Protein AF-A0A950E437-F1 (afdb_monomer)

Foldseek 3Di:
DLVVLVVVLVVLLVQLLLLLLQLLLLVQDDLVVLVVCVVVVPAQSVLLNVCNVVVLLLNLLSVVSNVVSVVSNLVRQLVSQLVVQLVVQVVPDPNVVSSVVSSVVSNVVSVVCSCVRSHVVSNVVCNVCSSVSSSVCSVVSVVSSVVCVVVSVVVVVVVCVVCVVVVHHPPDDPPPDDDD

pLDDT: mean 87.97, std 11.58, range [41.41, 98.25]

Structure (mmCIF, N/CA/C/O backbone):
data_AF-A0A950E437-F1
#
_entry.id   AF-A0A950E437-F1
#
loop_
_atom_site.group_PDB
_atom_site.id
_atom_site.type_symbol
_atom_site.label_atom_id
_atom_site.label_alt_id
_atom_site.label_comp_id
_atom_site.label_asym_id
_atom_site.label_entity_id
_atom_site.label_seq_id
_atom_site.pdbx_PDB_ins_code
_atom_site.Cartn_x
_atom_site.Cartn_y
_atom_site.Cartn_z
_atom_site.occupancy
_atom_site.B_iso_or_equiv
_atom_site.auth_seq_id
_atom_site.auth_comp_id
_atom_site.auth_asym_id
_atom_site.auth_atom_id
_atom_site.pdbx_PDB_model_num
ATOM 1 N N . MET A 1 1 ? -1.788 -2.061 -28.484 1.00 68.06 1 MET A N 1
ATOM 2 C CA . MET A 1 1 ? -1.210 -2.941 -27.442 1.00 68.06 1 MET A CA 1
ATOM 3 C C . MET A 1 1 ? -0.290 -2.178 -26.482 1.00 68.06 1 MET A C 1
ATOM 5 O O . MET A 1 1 ? -0.562 -2.203 -25.295 1.00 68.06 1 MET A O 1
ATOM 9 N N . LYS A 1 2 ? 0.703 -1.408 -26.965 1.00 73.75 2 LYS A N 1
ATOM 10 C CA . LYS A 1 2 ? 1.639 -0.626 -26.117 1.00 73.75 2 LYS A CA 1
ATOM 11 C C . LYS A 1 2 ? 0.960 0.352 -25.140 1.00 73.75 2 LYS A C 1
ATOM 13 O O . LYS A 1 2 ? 1.183 0.279 -23.940 1.00 73.75 2 LYS A O 1
ATOM 18 N N . ALA A 1 3 ? 0.070 1.209 -25.648 1.00 80.44 3 ALA A N 1
ATOM 19 C CA . ALA A 1 3 ? -0.666 2.168 -24.819 1.00 80.44 3 ALA A CA 1
ATOM 20 C C . ALA A 1 3 ? -1.530 1.485 -23.746 1.00 80.44 3 ALA A C 1
ATOM 22 O O . ALA A 1 3 ? -1.635 1.984 -22.634 1.00 80.44 3 ALA A O 1
ATOM 23 N N . LEU A 1 4 ? -2.090 0.309 -24.056 1.00 87.62 4 LEU A N 1
ATOM 24 C CA . LEU A 1 4 ? -2.876 -0.463 -23.097 1.00 87.62 4 LEU A CA 1
ATOM 25 C C . LEU A 1 4 ? -2.019 -0.908 -21.908 1.00 87.62 4 LEU A C 1
ATOM 27 O O . LEU A 1 4 ? -2.462 -0.768 -20.777 1.00 87.62 4 LEU A O 1
ATOM 31 N N . PHE A 1 5 ? -0.795 -1.393 -22.137 1.00 88.06 5 PHE A N 1
ATOM 32 C CA . PHE A 1 5 ? 0.073 -1.835 -21.041 1.00 88.06 5 PHE A CA 1
ATOM 33 C C . PHE A 1 5 ? 0.511 -0.664 -20.158 1.00 88.06 5 PHE A C 1
ATOM 35 O O . PHE A 1 5 ? 0.530 -0.801 -18.940 1.00 88.06 5 PHE A O 1
ATOM 42 N N . ILE A 1 6 ? 0.777 0.507 -20.745 1.00 86.88 6 ILE A N 1
ATOM 43 C CA . ILE A 1 6 ? 1.091 1.727 -19.983 1.00 86.88 6 ILE A CA 1
ATOM 44 C C . ILE A 1 6 ? -0.111 2.161 -19.134 1.00 86.88 6 ILE A C 1
ATOM 46 O O . ILE A 1 6 ? 0.049 2.447 -17.950 1.00 86.88 6 ILE A O 1
ATOM 50 N N . ILE A 1 7 ? -1.320 2.160 -19.705 1.00 90.94 7 ILE A N 1
ATOM 51 C CA . ILE A 1 7 ? -2.555 2.491 -18.976 1.00 90.94 7 ILE A CA 1
ATOM 52 C C . ILE A 1 7 ? -2.790 1.488 -17.839 1.00 90.94 7 ILE A C 1
ATOM 54 O O . ILE A 1 7 ? -3.056 1.903 -16.714 1.00 90.94 7 ILE A O 1
ATOM 58 N N . LEU A 1 8 ? -2.644 0.185 -18.098 1.00 92.69 8 LEU A N 1
ATOM 59 C CA . LEU A 1 8 ? -2.782 -0.854 -17.074 1.00 92.69 8 LEU A CA 1
ATOM 60 C C . LEU A 1 8 ? -1.731 -0.711 -15.970 1.00 92.69 8 LEU A C 1
ATOM 62 O O . LEU A 1 8 ? -2.068 -0.832 -14.798 1.00 92.69 8 LEU A O 1
ATOM 66 N N . THR A 1 9 ? -0.486 -0.389 -16.322 1.00 92.12 9 THR A N 1
ATOM 67 C CA . THR A 1 9 ? 0.584 -0.123 -15.349 1.00 92.12 9 THR A CA 1
ATOM 68 C C . THR A 1 9 ? 0.231 1.081 -14.479 1.00 92.12 9 THR A C 1
ATOM 70 O O . THR A 1 9 ? 0.310 0.999 -13.257 1.00 92.12 9 THR A O 1
ATOM 73 N N . GLY A 1 10 ? -0.236 2.178 -15.081 1.00 92.06 10 GLY A N 1
ATOM 74 C CA . GLY A 1 10 ? -0.701 3.353 -14.343 1.00 92.06 10 GLY A CA 1
ATOM 75 C C . GLY A 1 10 ? -1.878 3.039 -13.415 1.00 92.06 10 GLY A C 1
ATOM 76 O O . GLY A 1 10 ? -1.884 3.467 -12.264 1.00 92.06 10 GLY A O 1
ATOM 77 N N . LEU A 1 11 ? -2.843 2.234 -13.872 1.00 94.56 11 LEU A N 1
ATOM 78 C CA . LEU A 1 11 ? -3.952 1.766 -13.040 1.00 94.56 11 LEU A CA 1
ATOM 79 C C . LEU A 1 11 ? -3.444 0.941 -11.851 1.00 94.56 11 LEU A C 1
ATOM 81 O O . LEU A 1 11 ? -3.888 1.159 -10.727 1.00 94.56 11 LEU A O 1
ATOM 85 N N . LEU A 1 12 ? -2.493 0.034 -12.073 1.00 94.94 12 LEU A N 1
ATOM 86 C CA . LEU A 1 12 ? -1.904 -0.764 -11.002 1.00 94.94 12 LEU A CA 1
ATOM 87 C C . LEU A 1 12 ? -1.142 0.098 -9.989 1.00 94.94 12 LEU A C 1
ATOM 89 O O . LEU A 1 12 ? -1.243 -0.167 -8.796 1.00 94.94 12 LEU A O 1
ATOM 93 N N . VAL A 1 13 ? -0.457 1.163 -10.422 1.00 95.12 13 VAL A N 1
ATOM 94 C CA . VAL A 1 13 ? 0.165 2.140 -9.507 1.00 95.12 13 VAL A CA 1
ATOM 95 C C . VAL A 1 13 ? -0.891 2.804 -8.618 1.00 95.12 13 VAL A C 1
ATOM 97 O O . VAL A 1 13 ? -0.678 2.938 -7.414 1.00 95.12 13 VAL A O 1
ATOM 100 N N . LEU A 1 14 ? -2.050 3.174 -9.172 1.00 95.69 14 LEU A N 1
ATOM 101 C CA . LEU A 1 14 ? -3.155 3.745 -8.391 1.00 95.69 14 LEU A CA 1
ATOM 102 C C . LEU A 1 14 ? -3.775 2.727 -7.427 1.00 95.69 14 LEU A C 1
ATOM 104 O O . LEU A 1 14 ? -4.111 3.077 -6.297 1.00 95.69 14 LEU A O 1
ATOM 108 N N . VAL A 1 15 ? -3.904 1.470 -7.852 1.00 95.81 15 VAL A N 1
ATOM 109 C CA . VAL A 1 15 ? -4.357 0.370 -6.991 1.00 95.81 15 VAL A CA 1
ATOM 110 C C . VAL A 1 15 ? -3.370 0.151 -5.841 1.00 95.81 15 VAL A C 1
ATOM 112 O O . VAL A 1 15 ? -3.793 0.038 -4.693 1.00 95.81 15 VAL A O 1
ATOM 115 N N . ASN A 1 16 ? -2.063 0.173 -6.112 1.00 96.38 16 ASN A N 1
ATOM 116 C CA . ASN A 1 16 ? -1.034 0.102 -5.077 1.00 96.38 16 ASN A CA 1
ATOM 117 C C . ASN A 1 16 ? -1.159 1.267 -4.087 1.00 96.38 16 ASN A C 1
ATOM 119 O O . ASN A 1 16 ? -1.229 1.045 -2.881 1.00 96.38 16 ASN A O 1
ATOM 123 N N . ALA A 1 17 ? -1.267 2.499 -4.596 1.00 97.06 17 ALA A N 1
ATOM 124 C CA . ALA A 1 17 ? -1.452 3.692 -3.775 1.00 97.06 17 ALA A CA 1
ATOM 125 C C . ALA A 1 17 ? -2.698 3.591 -2.885 1.00 97.06 17 ALA A C 1
ATOM 127 O O . ALA A 1 17 ? -2.649 3.981 -1.722 1.00 97.06 17 ALA A O 1
ATOM 128 N N . PHE A 1 18 ? -3.802 3.035 -3.395 1.00 97.31 18 PHE A N 1
ATOM 129 C CA . PHE A 1 18 ? -5.009 2.794 -2.605 1.00 97.31 18 PHE A CA 1
ATOM 130 C C . PHE A 1 18 ? -4.738 1.883 -1.398 1.00 97.31 18 PHE A C 1
ATOM 132 O O . PHE A 1 18 ? -5.127 2.234 -0.283 1.00 97.31 18 PHE A O 1
ATOM 139 N N . PHE A 1 19 ? -4.052 0.752 -1.590 1.00 97.31 19 PHE A N 1
ATOM 140 C CA . PHE A 1 19 ? -3.736 -0.158 -0.484 1.00 97.31 19 PHE A CA 1
ATOM 141 C C . PHE A 1 19 ? -2.737 0.446 0.502 1.00 97.31 19 PHE A C 1
ATOM 143 O O . PHE A 1 19 ? -2.927 0.316 1.709 1.00 97.31 19 PHE A O 1
ATOM 150 N N . VAL A 1 20 ? -1.735 1.179 0.010 1.00 97.81 20 VAL A N 1
ATOM 151 C CA . VAL A 1 20 ? -0.789 1.907 0.866 1.00 97.81 20 VAL A CA 1
ATOM 152 C C . VAL A 1 20 ? -1.513 2.952 1.721 1.00 97.81 20 VAL A C 1
ATOM 154 O O . VAL A 1 20 ? -1.252 3.051 2.919 1.00 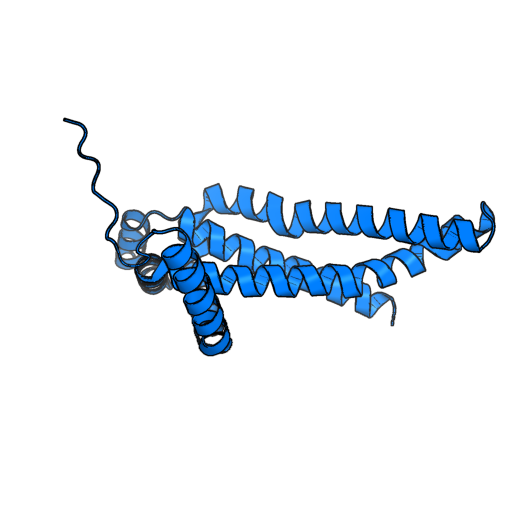97.81 20 VAL A O 1
ATOM 157 N N . ILE A 1 21 ? -2.456 3.706 1.142 1.00 98.25 21 ILE A N 1
ATOM 158 C CA . ILE A 1 21 ? -3.300 4.649 1.891 1.00 98.25 21 ILE A CA 1
ATOM 159 C C . ILE A 1 21 ? -4.121 3.903 2.938 1.00 98.25 21 ILE A C 1
ATOM 161 O O . ILE A 1 21 ? -4.205 4.366 4.069 1.00 98.25 21 ILE A O 1
ATOM 165 N N . ALA A 1 22 ? -4.719 2.764 2.589 1.00 97.25 22 ALA A N 1
ATOM 166 C CA . ALA A 1 22 ? -5.525 1.980 3.519 1.00 97.25 22 ALA A CA 1
ATOM 167 C C . ALA A 1 22 ? -4.725 1.470 4.717 1.00 97.25 22 ALA A C 1
ATOM 169 O O . ALA A 1 22 ? -5.140 1.683 5.856 1.00 97.25 22 ALA A O 1
ATOM 170 N N . GLU A 1 23 ? -3.560 0.881 4.469 1.00 97.00 23 GLU A N 1
ATOM 171 C CA . GLU A 1 23 ? -2.647 0.414 5.510 1.00 97.00 23 GLU A CA 1
ATOM 172 C C . GLU A 1 23 ? -2.231 1.566 6.432 1.00 97.00 23 GLU A C 1
ATOM 174 O O . GLU A 1 23 ? -2.457 1.517 7.642 1.00 97.00 23 GLU A O 1
ATOM 179 N N . TYR A 1 24 ? -1.696 2.652 5.864 1.00 97.06 24 TYR A N 1
ATOM 180 C CA . TYR A 1 24 ? -1.213 3.779 6.662 1.00 97.06 24 TYR A CA 1
ATOM 181 C C . TYR A 1 24 ? -2.336 4.523 7.380 1.00 97.06 24 TYR A C 1
ATOM 183 O O . TYR A 1 24 ? -2.124 5.009 8.491 1.00 97.06 24 TYR A O 1
ATOM 191 N N . ALA A 1 25 ? -3.523 4.624 6.783 1.00 97.56 25 ALA A N 1
ATOM 192 C CA . ALA A 1 25 ? -4.658 5.278 7.412 1.00 97.56 25 ALA A CA 1
ATOM 193 C C . ALA A 1 25 ? -5.105 4.491 8.642 1.00 97.56 25 ALA A C 1
ATOM 195 O O . ALA A 1 25 ? -5.344 5.106 9.675 1.00 97.56 25 ALA A O 1
ATOM 196 N N . LEU A 1 26 ? -5.166 3.158 8.572 1.00 96.06 26 LEU A N 1
ATOM 197 C CA . LEU A 1 26 ? -5.513 2.320 9.722 1.00 96.06 26 LEU A CA 1
ATOM 198 C C . LEU A 1 26 ? -4.454 2.409 10.826 1.00 96.06 26 LEU A C 1
ATOM 200 O O . LEU A 1 26 ? -4.807 2.645 11.977 1.00 96.06 26 LEU A O 1
ATOM 204 N N . VAL A 1 27 ? -3.169 2.316 10.474 1.00 95.75 27 VAL A N 1
ATOM 205 C CA . VAL A 1 27 ? -2.056 2.362 11.442 1.00 95.75 27 VAL A CA 1
ATOM 206 C C . VAL A 1 27 ? -1.923 3.730 12.119 1.00 95.75 27 VAL A C 1
ATOM 208 O O . VAL A 1 27 ? -1.556 3.816 13.289 1.00 95.75 27 VAL A O 1
ATOM 211 N N . ARG A 1 28 ? -2.186 4.825 11.396 1.00 96.31 28 ARG A N 1
ATOM 212 C CA . ARG A 1 28 ? -2.006 6.195 11.913 1.00 96.31 28 ARG A CA 1
ATOM 213 C C . ARG A 1 28 ? -3.271 6.800 12.513 1.00 96.31 28 ARG A C 1
ATOM 215 O O . ARG A 1 28 ? -3.166 7.813 13.202 1.00 96.31 28 ARG A O 1
ATOM 222 N N . SER A 1 29 ? -4.444 6.228 12.248 1.00 96.56 29 SER A N 1
ATOM 223 C CA . SER A 1 29 ? -5.706 6.747 12.775 1.00 96.56 29 SER A CA 1
ATOM 224 C C . SER A 1 29 ? -5.796 6.577 14.282 1.00 96.56 29 SER A C 1
ATOM 226 O O . SER A 1 29 ? -5.495 5.522 14.832 1.00 96.56 29 SER A O 1
ATOM 228 N N . ARG A 1 30 ? -6.304 7.605 14.962 1.00 95.88 30 ARG A N 1
ATOM 229 C CA . ARG A 1 30 ? -6.595 7.531 16.394 1.00 95.88 30 ARG A CA 1
ATOM 230 C C . ARG A 1 30 ? -8.050 7.141 16.610 1.00 95.88 30 ARG A C 1
ATOM 232 O O . ARG A 1 30 ? -8.952 7.899 16.246 1.00 95.88 30 ARG A O 1
ATOM 239 N N . LYS A 1 31 ? -8.277 5.997 17.260 1.00 95.38 31 LYS A N 1
ATOM 240 C CA . LYS A 1 31 ? -9.620 5.479 17.571 1.00 95.38 31 LYS A CA 1
ATOM 241 C C . LYS A 1 31 ?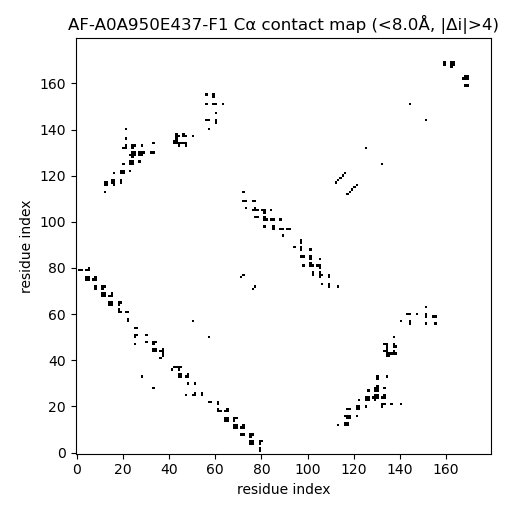 -10.543 6.522 18.238 1.00 95.38 31 LYS A C 1
ATOM 243 O O . LYS A 1 31 ? -11.625 6.728 17.690 1.00 95.38 31 LYS A O 1
ATOM 248 N N . PRO A 1 32 ? -10.114 7.302 19.258 1.00 97.44 32 PRO A N 1
ATOM 249 C CA . PRO A 1 32 ? -10.976 8.324 19.869 1.00 97.44 32 PRO A CA 1
ATOM 250 C C . PRO A 1 32 ? -11.455 9.401 18.888 1.00 97.44 32 PRO A C 1
ATOM 252 O O . PRO A 1 32 ? -12.584 9.875 18.958 1.00 97.44 32 PRO A O 1
ATOM 255 N N . ARG A 1 33 ? -10.613 9.783 17.919 1.00 96.81 33 ARG A N 1
ATOM 256 C CA . ARG A 1 33 ? -10.983 10.781 16.909 1.00 96.81 33 ARG A CA 1
ATOM 257 C C . ARG A 1 33 ? -12.038 10.231 15.951 1.00 96.81 33 ARG A C 1
ATOM 259 O O . ARG A 1 33 ? -12.950 10.959 15.569 1.00 96.81 33 ARG A O 1
ATOM 266 N N . LEU A 1 34 ? -11.927 8.957 15.579 1.00 97.06 34 LEU A N 1
ATOM 267 C CA . LEU A 1 34 ? -12.930 8.275 14.764 1.00 97.06 34 LEU A CA 1
ATOM 268 C C . LEU A 1 34 ? -14.247 8.065 15.520 1.00 97.06 34 LEU A C 1
ATOM 270 O O . LEU A 1 34 ? -15.305 8.166 14.901 1.00 97.06 34 LEU A O 1
ATOM 274 N N . GLU A 1 35 ? -14.200 7.822 16.830 1.00 97.69 35 GLU A N 1
ATOM 275 C CA . GLU A 1 35 ? -15.383 7.763 17.699 1.00 97.69 35 GLU A CA 1
ATOM 276 C C . GLU A 1 35 ? -16.130 9.098 17.691 1.00 97.69 35 GLU A C 1
ATOM 278 O O . GLU A 1 35 ? -17.313 9.119 17.349 1.00 97.69 35 GLU A O 1
ATOM 283 N N . THR A 1 36 ? -15.428 10.222 17.886 1.00 97.94 36 THR A N 1
ATOM 284 C CA . THR A 1 36 ? -16.025 11.561 17.734 1.00 97.94 36 THR A CA 1
ATOM 285 C C . THR A 1 36 ? -16.648 11.747 16.345 1.00 97.94 36 THR A C 1
ATOM 287 O O . THR A 1 36 ? -17.786 12.189 16.218 1.00 97.94 36 THR A O 1
ATOM 290 N N . MET A 1 37 ? -15.957 11.349 15.270 1.00 97.44 37 MET A N 1
ATOM 291 C CA . MET A 1 37 ? -16.512 11.433 13.911 1.00 97.44 37 MET A CA 1
ATOM 292 C C . MET A 1 37 ? -17.757 10.546 13.724 1.00 97.44 37 MET A C 1
ATOM 294 O O . MET A 1 37 ? -18.646 10.881 12.938 1.00 97.44 37 MET A O 1
ATOM 298 N N . ALA A 1 38 ? -17.837 9.404 14.408 1.00 97.56 38 ALA A N 1
ATOM 299 C CA . ALA A 1 38 ? -19.002 8.528 14.377 1.00 97.56 38 ALA A CA 1
ATOM 300 C C . ALA A 1 38 ? -20.202 9.137 15.119 1.00 97.56 38 ALA A C 1
ATOM 302 O O . ALA A 1 38 ? -21.332 8.983 14.647 1.00 97.56 38 ALA A O 1
ATOM 303 N N . GLU A 1 39 ? -19.961 9.835 16.228 1.00 97.50 39 GLU A N 1
ATOM 304 C CA . GLU A 1 39 ? -20.962 10.619 16.964 1.00 97.50 39 GLU A CA 1
ATOM 305 C C . GLU A 1 39 ? -21.466 11.808 16.135 1.00 97.50 39 GLU A C 1
ATOM 307 O O . GLU A 1 39 ? -22.670 12.037 16.056 1.00 97.50 39 GLU A O 1
ATOM 312 N N . GLU A 1 40 ? -20.577 12.475 15.394 1.00 96.88 40 GLU A N 1
ATOM 313 C CA . GLU A 1 40 ? -20.912 13.511 14.402 1.00 96.88 40 GLU A CA 1
ATOM 314 C C . GLU A 1 40 ? -21.667 12.971 13.165 1.00 96.88 40 GLU A C 1
ATOM 316 O O . GLU A 1 40 ? -21.957 13.713 12.222 1.00 96.88 40 GLU A O 1
ATOM 321 N N . GLY A 1 41 ? -21.950 11.666 13.101 1.00 95.19 41 GLY A N 1
ATOM 322 C CA . GLY A 1 41 ? -22.674 11.043 11.994 1.00 95.19 41 GLY A CA 1
ATOM 323 C C . GLY A 1 41 ? -21.862 10.911 10.699 1.00 95.19 41 GLY A C 1
ATOM 324 O O . GLY A 1 41 ? -22.433 10.697 9.622 1.00 95.19 41 GLY A O 1
ATOM 325 N N . LYS A 1 42 ? -20.525 11.008 10.750 1.00 96.94 42 LYS A N 1
ATOM 326 C CA . LYS A 1 42 ? -19.672 10.832 9.566 1.00 96.94 42 LYS A CA 1
ATOM 327 C C . LYS A 1 42 ? -19.745 9.382 9.086 1.00 96.94 42 LYS A 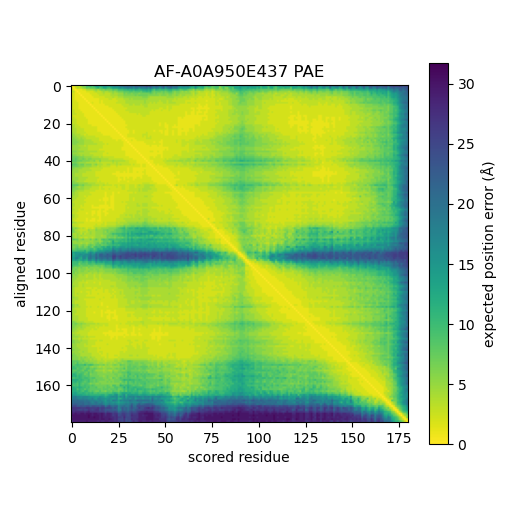C 1
ATOM 329 O O . LYS A 1 42 ? -19.324 8.438 9.758 1.00 96.94 42 LYS A O 1
ATOM 334 N N . ARG A 1 43 ? -20.240 9.195 7.858 1.00 95.62 43 ARG A N 1
ATOM 335 C CA . ARG A 1 43 ? -20.313 7.875 7.212 1.00 95.62 43 ARG A CA 1
ATOM 336 C C . ARG A 1 43 ? -18.938 7.202 7.185 1.00 95.62 43 ARG A C 1
ATOM 338 O O . ARG A 1 43 ? -17.939 7.854 6.883 1.00 95.62 43 ARG A O 1
ATOM 345 N N . GLY A 1 44 ? -18.932 5.901 7.471 1.00 95.44 44 GLY A N 1
ATOM 346 C CA . GLY A 1 44 ? -17.736 5.057 7.465 1.00 95.44 44 GLY A CA 1
ATOM 347 C C . GLY A 1 44 ? -16.934 5.060 8.768 1.00 95.44 44 GLY A C 1
ATOM 348 O O . GLY A 1 44 ? -16.173 4.126 8.975 1.00 95.44 44 GLY A O 1
ATOM 349 N N . ALA A 1 45 ? -17.147 6.020 9.679 1.00 96.94 45 ALA A N 1
ATOM 350 C CA . ALA A 1 45 ? -16.365 6.128 10.915 1.00 96.94 45 ALA A CA 1
ATOM 351 C C . ALA A 1 45 ? -16.530 4.900 11.828 1.00 96.94 45 ALA A C 1
ATOM 353 O O . ALA A 1 45 ? -15.542 4.293 12.218 1.00 96.94 45 ALA A O 1
ATOM 354 N N . ARG A 1 46 ? -17.771 4.440 12.059 1.00 97.38 46 ARG A N 1
ATOM 355 C CA . ARG A 1 46 ? -18.036 3.198 12.819 1.00 97.38 46 ARG A CA 1
ATOM 356 C C . ARG A 1 46 ? -17.376 1.962 12.213 1.00 97.38 46 ARG A C 1
ATOM 358 O O . ARG A 1 46 ? -16.958 1.071 12.940 1.00 97.38 46 ARG A O 1
ATOM 365 N N . LEU A 1 47 ? -17.310 1.900 10.882 1.00 96.88 47 LEU A N 1
ATOM 366 C CA . LEU A 1 47 ? -16.665 0.781 10.210 1.00 96.88 47 LEU A CA 1
ATOM 367 C C . LEU A 1 47 ? -15.147 0.864 10.370 1.00 96.88 47 LEU A C 1
ATOM 369 O O . LEU A 1 47 ? -14.547 -0.139 10.719 1.00 96.88 47 LEU A O 1
ATOM 373 N N . ALA A 1 48 ? -14.551 2.045 10.195 1.00 97.00 48 ALA A N 1
ATOM 374 C CA . ALA A 1 48 ? -13.124 2.255 10.425 1.00 97.00 48 ALA A CA 1
ATOM 375 C C . ALA A 1 48 ? -12.708 1.901 11.863 1.00 97.00 48 ALA A C 1
ATOM 377 O O . ALA A 1 48 ? -11.678 1.268 12.046 1.00 97.00 48 ALA A O 1
ATOM 378 N N . ILE A 1 49 ? -13.531 2.228 12.869 1.00 97.38 49 ILE A N 1
ATOM 379 C CA . ILE A 1 49 ? -13.294 1.814 14.264 1.00 97.38 49 ILE A CA 1
ATOM 380 C C . ILE A 1 49 ? -13.204 0.288 14.364 1.00 97.38 49 ILE A C 1
ATOM 382 O O . ILE A 1 49 ? -12.210 -0.230 14.854 1.00 97.38 49 ILE A O 1
ATOM 386 N N . ARG A 1 50 ? -14.188 -0.431 13.809 1.00 96.06 50 ARG A N 1
ATOM 387 C CA . ARG A 1 50 ? -14.176 -1.901 13.794 1.00 96.06 50 ARG A CA 1
ATOM 388 C C . ARG A 1 50 ? -12.964 -2.475 13.049 1.00 96.06 50 ARG A C 1
ATOM 390 O O . ARG A 1 50 ? -12.459 -3.524 13.411 1.00 96.06 50 ARG A O 1
ATOM 397 N N . GLN A 1 51 ? -12.506 -1.809 11.993 1.00 95.25 51 GLN A N 1
ATOM 398 C CA . GLN A 1 51 ? -11.318 -2.236 11.247 1.00 95.25 51 GLN A CA 1
ATOM 399 C C . GLN A 1 51 ? -10.028 -2.053 12.038 1.00 95.25 51 GLN A C 1
ATOM 401 O O . GLN A 1 51 ? -9.106 -2.835 11.855 1.00 95.25 51 GLN A O 1
ATOM 406 N N . ILE A 1 52 ? -9.968 -1.038 12.900 1.00 95.19 52 ILE A N 1
ATOM 407 C CA . ILE A 1 52 ? -8.856 -0.839 13.832 1.00 95.19 52 ILE A CA 1
ATOM 408 C C . ILE A 1 52 ? -8.887 -1.896 14.942 1.00 95.19 52 ILE A C 1
ATOM 410 O O . ILE A 1 52 ? -7.828 -2.345 15.362 1.00 95.19 52 ILE A O 1
ATOM 414 N N . ASP A 1 53 ? -10.070 -2.330 15.383 1.00 92.62 53 ASP A N 1
ATOM 415 C CA . ASP A 1 53 ? -10.185 -3.422 16.361 1.00 92.62 53 ASP A CA 1
ATOM 416 C C . ASP A 1 53 ? -9.637 -4.752 15.802 1.00 92.62 53 ASP A C 1
ATOM 418 O O . ASP A 1 53 ? -8.971 -5.489 16.520 1.00 92.62 53 ASP A O 1
ATOM 422 N N . ASP A 1 54 ? -9.828 -5.005 14.501 1.00 88.50 54 ASP A N 1
ATOM 423 C CA . ASP A 1 54 ? -9.323 -6.187 13.780 1.00 88.50 54 ASP A CA 1
ATOM 424 C C . ASP A 1 54 ? 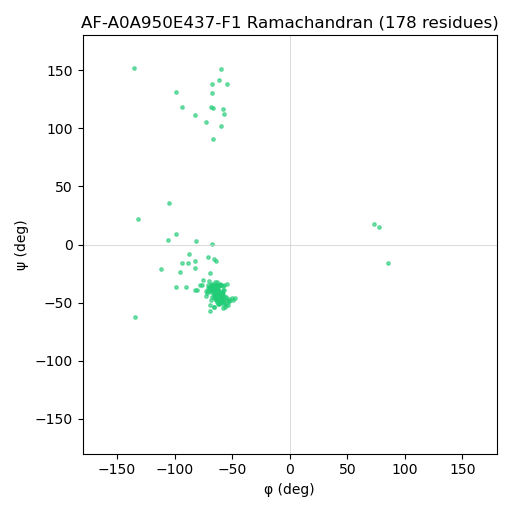-8.112 -5.853 12.871 1.00 88.50 54 ASP A C 1
ATOM 426 O O . ASP A 1 54 ? -7.992 -6.372 11.755 1.00 88.50 54 ASP A O 1
ATOM 430 N N . ILE A 1 55 ? -7.226 -4.937 13.290 1.00 89.06 55 ILE A N 1
ATOM 431 C CA . ILE A 1 55 ? -6.230 -4.309 12.395 1.00 89.06 55 ILE A CA 1
ATOM 432 C C . ILE A 1 55 ? -5.301 -5.304 11.684 1.00 89.06 55 ILE A C 1
ATOM 434 O O . ILE A 1 55 ? -4.957 -5.083 10.522 1.00 89.06 55 ILE A O 1
ATOM 438 N N . GLY A 1 56 ? -4.933 -6.412 12.338 1.00 85.12 56 GLY A N 1
ATOM 439 C CA . GLY A 1 56 ? -4.026 -7.422 11.781 1.00 85.12 56 GLY A CA 1
ATOM 440 C C . GLY A 1 56 ? -4.526 -8.007 10.457 1.00 85.12 56 GLY A C 1
ATOM 441 O O . GLY A 1 56 ? -3.795 -8.019 9.467 1.00 85.12 56 GLY A O 1
ATOM 442 N N . ASP A 1 57 ? -5.806 -8.382 10.395 1.00 85.56 57 ASP A N 1
ATOM 443 C CA . ASP A 1 57 ? -6.428 -8.918 9.179 1.00 85.56 57 ASP A CA 1
ATOM 444 C C . ASP A 1 57 ? -6.440 -7.903 8.033 1.00 85.56 57 ASP A C 1
ATOM 446 O O . ASP A 1 57 ? -6.280 -8.258 6.863 1.00 85.56 57 ASP A O 1
ATOM 450 N N . TYR A 1 58 ? -6.663 -6.629 8.356 1.00 91.06 58 TYR A N 1
ATOM 451 C CA . TYR A 1 58 ? -6.717 -5.567 7.358 1.00 91.06 58 TYR A CA 1
ATOM 452 C C . TYR A 1 58 ? -5.327 -5.174 6.855 1.00 91.06 58 TYR A C 1
ATOM 454 O O . TYR A 1 58 ? -5.186 -4.903 5.662 1.00 91.06 58 TYR A O 1
ATOM 462 N N . ILE A 1 59 ? -4.301 -5.206 7.710 1.00 90.56 59 ILE A N 1
ATOM 463 C CA . ILE A 1 59 ? -2.902 -5.039 7.291 1.00 90.56 59 ILE A CA 1
ATOM 464 C C . ILE A 1 59 ? -2.492 -6.190 6.368 1.00 90.56 59 ILE A C 1
ATOM 466 O O . ILE A 1 59 ? -1.966 -5.940 5.282 1.00 90.56 59 ILE A O 1
ATOM 470 N N . ALA A 1 60 ? -2.797 -7.438 6.736 1.00 89.00 60 ALA A N 1
ATOM 471 C CA . ALA A 1 60 ? -2.516 -8.599 5.894 1.00 89.00 60 ALA A CA 1
ATOM 472 C C . ALA A 1 60 ? -3.213 -8.486 4.526 1.00 89.00 60 ALA A C 1
ATOM 474 O O . ALA A 1 60 ? -2.592 -8.701 3.483 1.00 89.00 60 ALA A O 1
ATOM 475 N N . ALA A 1 61 ? -4.482 -8.064 4.509 1.00 91.31 61 ALA A N 1
ATOM 476 C CA . ALA A 1 61 ? -5.215 -7.796 3.276 1.00 91.31 61 ALA A CA 1
ATOM 477 C C . ALA A 1 61 ? -4.537 -6.712 2.418 1.00 91.31 61 ALA A C 1
ATOM 479 O O . ALA A 1 61 ? -4.347 -6.913 1.216 1.00 91.31 61 ALA A O 1
ATOM 480 N N . CYS A 1 62 ? -4.136 -5.583 3.015 1.00 93.75 62 CYS A N 1
ATOM 481 C CA . CYS A 1 62 ? -3.396 -4.537 2.305 1.00 93.75 62 CYS A CA 1
ATOM 482 C C . CYS A 1 62 ? -2.127 -5.093 1.660 1.00 93.75 62 CYS A C 1
ATOM 484 O O . CYS A 1 62 ? -1.882 -4.811 0.489 1.00 93.75 62 CYS A O 1
ATOM 486 N N . GLN A 1 63 ? -1.355 -5.913 2.377 1.00 92.38 63 GLN A N 1
ATOM 487 C CA . GLN A 1 63 ? -0.095 -6.432 1.849 1.00 92.38 63 GLN A CA 1
ATOM 488 C C . GLN A 1 63 ? -0.263 -7.389 0.676 1.00 92.38 63 GLN A C 1
ATOM 490 O O . GLN A 1 63 ? 0.526 -7.345 -0.272 1.00 92.38 63 GLN A O 1
ATOM 495 N N . VAL A 1 64 ? -1.327 -8.193 0.669 1.00 91.56 64 VAL A N 1
ATOM 496 C CA . VAL A 1 64 ? -1.695 -8.980 -0.518 1.00 91.56 64 VAL A CA 1
ATOM 497 C C . VAL A 1 64 ? -1.949 -8.059 -1.711 1.00 91.56 64 VAL A C 1
ATOM 499 O O . VAL A 1 64 ? -1.431 -8.305 -2.801 1.00 91.56 64 VAL A O 1
ATOM 502 N N . GLY A 1 65 ? -2.704 -6.977 -1.504 1.00 92.81 65 GLY A N 1
ATOM 503 C CA . GLY A 1 65 ? -3.000 -5.989 -2.541 1.00 92.81 65 GLY A CA 1
ATOM 504 C C . GLY A 1 65 ? -1.752 -5.276 -3.072 1.00 92.81 65 GLY A C 1
ATOM 505 O O . GLY A 1 65 ? -1.559 -5.209 -4.287 1.00 92.81 65 GLY A O 1
ATOM 506 N N . ILE A 1 66 ? -0.884 -4.797 -2.176 1.00 94.94 66 ILE A N 1
ATOM 507 C CA . ILE A 1 66 ? 0.383 -4.117 -2.502 1.00 94.94 66 ILE A CA 1
ATOM 508 C C . ILE A 1 66 ? 1.303 -5.053 -3.285 1.00 94.94 66 ILE A C 1
ATOM 510 O O . ILE A 1 66 ? 1.831 -4.679 -4.333 1.00 94.94 66 ILE A O 1
ATOM 514 N N . THR A 1 67 ? 1.452 -6.294 -2.823 1.00 92.69 67 THR A N 1
ATOM 515 C CA . THR A 1 67 ? 2.301 -7.296 -3.477 1.00 92.69 67 THR A CA 1
ATOM 516 C C . THR A 1 67 ? 1.784 -7.621 -4.876 1.00 92.69 67 THR A C 1
ATOM 518 O O . THR A 1 67 ? 2.541 -7.565 -5.846 1.00 92.69 67 THR A O 1
ATOM 521 N N . ALA A 1 68 ? 0.485 -7.907 -5.014 1.00 92.25 68 ALA A N 1
ATOM 522 C CA . ALA A 1 68 ? -0.122 -8.221 -6.305 1.00 92.25 68 ALA A CA 1
ATOM 523 C C . ALA A 1 68 ? -0.009 -7.052 -7.297 1.00 92.25 68 ALA A C 1
ATOM 525 O O . ALA A 1 68 ? 0.331 -7.259 -8.464 1.00 92.25 68 ALA A O 1
ATOM 526 N N . ALA A 1 69 ? -0.249 -5.823 -6.831 1.00 94.62 69 ALA A N 1
ATOM 527 C CA . ALA A 1 69 ? -0.096 -4.629 -7.650 1.00 94.62 69 ALA A CA 1
ATOM 528 C C . ALA A 1 69 ? 1.364 -4.432 -8.079 1.00 94.62 69 ALA A C 1
ATOM 530 O O . ALA A 1 69 ? 1.619 -4.216 -9.261 1.00 94.62 69 ALA A O 1
ATOM 531 N N . SER A 1 70 ? 2.319 -4.577 -7.159 1.00 92.75 70 SER A N 1
ATOM 532 C CA . SER A 1 70 ? 3.752 -4.404 -7.431 1.00 92.75 70 SER A CA 1
ATOM 533 C C . SER A 1 70 ? 4.284 -5.427 -8.438 1.00 92.75 70 SER A C 1
ATOM 535 O O . SER A 1 70 ? 4.972 -5.050 -9.386 1.00 92.75 70 SER A O 1
ATOM 537 N N . ILE A 1 71 ? 3.892 -6.701 -8.312 1.00 93.25 71 ILE A N 1
ATOM 538 C CA . ILE A 1 71 ? 4.228 -7.746 -9.294 1.00 93.25 71 ILE A CA 1
ATOM 539 C C . ILE A 1 71 ? 3.643 -7.399 -10.668 1.00 93.25 71 ILE A C 1
ATOM 541 O O . ILE A 1 71 ? 4.339 -7.487 -11.679 1.00 93.25 71 ILE A O 1
ATOM 545 N N . GLY A 1 72 ? 2.380 -6.965 -10.715 1.00 93.75 72 GLY A N 1
ATOM 546 C CA . GLY A 1 72 ? 1.732 -6.555 -11.959 1.00 93.75 72 GLY A CA 1
ATOM 547 C C . GLY A 1 72 ? 2.413 -5.353 -12.621 1.00 93.75 72 GLY A C 1
ATOM 548 O O . GLY A 1 72 ? 2.558 -5.329 -13.841 1.00 93.75 72 GLY A O 1
ATOM 549 N N . ILE A 1 73 ? 2.856 -4.370 -11.830 1.00 93.31 73 ILE A N 1
ATOM 550 C CA . ILE A 1 73 ? 3.569 -3.180 -12.317 1.00 93.31 73 ILE A CA 1
ATOM 551 C C . ILE A 1 73 ? 4.906 -3.571 -12.937 1.00 93.31 73 ILE A C 1
ATOM 553 O O . ILE A 1 73 ? 5.204 -3.091 -14.025 1.00 93.31 73 ILE A O 1
ATOM 557 N N . GLY A 1 74 ? 5.686 -4.450 -12.302 1.00 89.81 74 GLY A N 1
ATOM 558 C CA . GLY A 1 74 ? 6.930 -4.956 -12.893 1.00 89.81 74 GLY A CA 1
ATOM 559 C C . GLY A 1 74 ? 6.662 -5.717 -14.193 1.00 89.81 74 GLY A C 1
ATOM 560 O O . GLY A 1 74 ? 7.195 -5.375 -15.248 1.00 89.81 74 GLY A O 1
ATOM 561 N N . ALA A 1 75 ? 5.730 -6.675 -14.149 1.00 90.25 75 ALA A N 1
ATOM 562 C CA . ALA A 1 75 ? 5.412 -7.545 -15.280 1.00 90.25 75 ALA A CA 1
ATOM 563 C C . ALA A 1 75 ? 4.854 -6.804 -16.508 1.00 90.25 75 ALA A C 1
ATOM 565 O O . ALA A 1 75 ? 5.106 -7.216 -17.639 1.00 90.25 75 ALA A O 1
ATOM 566 N N . LEU A 1 76 ? 4.076 -5.734 -16.310 1.00 90.69 76 LEU A N 1
ATOM 567 C CA . LEU A 1 76 ? 3.465 -4.967 -17.403 1.00 90.69 76 LEU A CA 1
ATOM 568 C C . LEU A 1 76 ? 4.245 -3.702 -17.751 1.00 90.69 76 LEU A C 1
ATOM 570 O O . LEU A 1 76 ? 4.321 -3.332 -18.924 1.00 90.69 76 LEU A O 1
ATOM 574 N N . GLY A 1 77 ? 4.812 -3.042 -16.747 1.00 86.19 77 GLY A N 1
ATOM 575 C CA . GLY A 1 77 ? 5.497 -1.772 -16.899 1.00 86.19 77 GLY A CA 1
ATOM 576 C C . GLY A 1 77 ? 6.791 -1.935 -17.672 1.00 86.19 77 GLY A C 1
ATOM 577 O O . GLY A 1 77 ? 6.999 -1.225 -18.657 1.00 86.19 77 GLY A O 1
ATOM 578 N N . GLU A 1 78 ? 7.655 -2.863 -17.248 1.00 83.62 78 GLU A N 1
ATOM 579 C CA . GLU A 1 78 ? 8.991 -3.036 -17.830 1.00 83.62 78 GLU A CA 1
ATOM 580 C C . GLU A 1 78 ? 8.933 -3.275 -19.337 1.00 83.62 78 GLU A C 1
ATOM 582 O O . GLU A 1 78 ? 9.545 -2.497 -20.077 1.00 83.62 78 GLU A O 1
ATOM 587 N N . PRO A 1 79 ? 8.163 -4.262 -19.843 1.00 81.62 79 PRO A N 1
ATOM 588 C CA . PRO A 1 79 ? 8.076 -4.474 -21.278 1.00 81.62 79 PRO A CA 1
ATOM 589 C C . PRO A 1 79 ? 7.426 -3.286 -21.988 1.00 81.62 79 PRO A C 1
ATOM 591 O O . PRO A 1 79 ? 7.839 -2.957 -23.101 1.00 81.62 7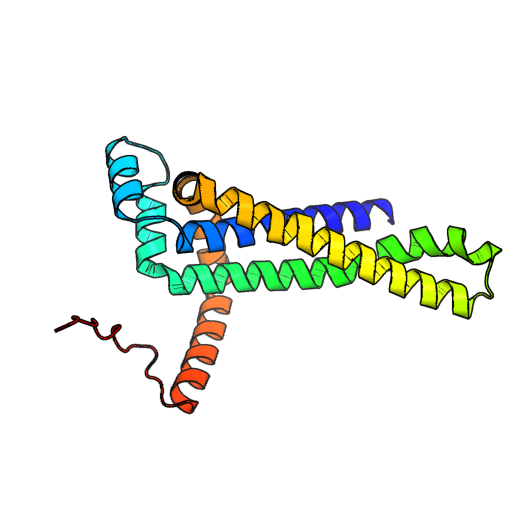9 PRO A O 1
ATOM 594 N N . ALA A 1 80 ? 6.450 -2.611 -21.372 1.00 84.50 80 ALA A N 1
ATOM 595 C CA . ALA A 1 80 ? 5.798 -1.459 -21.985 1.00 84.50 80 ALA A CA 1
ATOM 596 C C . ALA A 1 80 ? 6.765 -0.291 -22.201 1.00 84.50 80 ALA A C 1
ATOM 598 O O . ALA A 1 80 ? 6.738 0.327 -23.266 1.00 84.50 80 ALA A O 1
ATOM 599 N N . LEU A 1 81 ? 7.622 -0.006 -21.219 1.00 83.12 81 LEU A N 1
ATOM 600 C CA . LEU A 1 81 ? 8.562 1.107 -21.277 1.00 83.12 81 LEU A CA 1
ATOM 601 C C . LEU A 1 81 ? 9.827 0.753 -22.070 1.00 83.12 81 LEU A C 1
ATOM 603 O O . LEU A 1 81 ? 10.275 1.565 -22.879 1.00 83.12 81 LEU A O 1
ATOM 607 N N . ALA A 1 82 ? 10.351 -0.469 -21.944 1.00 81.31 82 ALA A N 1
ATOM 608 C CA . ALA A 1 82 ? 11.514 -0.922 -22.712 1.00 81.31 82 ALA A CA 1
ATOM 609 C C . ALA A 1 82 ? 11.259 -0.857 -24.229 1.00 81.31 82 ALA A C 1
ATOM 611 O O . ALA A 1 82 ? 12.085 -0.326 -24.966 1.00 81.31 82 ALA A O 1
ATOM 612 N N . HIS A 1 83 ? 10.073 -1.269 -24.694 1.00 79.19 83 HIS A N 1
ATOM 613 C CA . HIS A 1 83 ? 9.691 -1.205 -26.115 1.00 79.19 83 HIS A CA 1
ATOM 614 C C . HIS A 1 83 ? 9.428 0.218 -26.642 1.00 79.19 83 HIS A C 1
ATOM 616 O O . HIS A 1 83 ? 9.225 0.405 -27.849 1.00 79.19 83 HIS A O 1
ATOM 622 N N . VAL A 1 84 ? 9.347 1.214 -25.754 1.00 82.19 84 VAL A N 1
ATOM 623 C CA . VAL A 1 84 ? 9.296 2.640 -26.115 1.00 82.19 84 VAL A CA 1
ATOM 624 C C . VAL A 1 84 ? 10.710 3.220 -26.184 1.00 82.19 84 VAL A C 1
ATOM 626 O O . VAL A 1 84 ? 10.984 4.031 -27.065 1.00 82.19 84 VAL A O 1
ATOM 629 N N . LEU A 1 85 ? 11.611 2.775 -25.304 1.00 80.50 85 LEU A N 1
ATOM 630 C CA . LEU A 1 85 ? 13.000 3.235 -25.230 1.00 80.50 85 LEU A CA 1
ATOM 631 C C . LEU A 1 85 ? 13.911 2.616 -26.302 1.00 80.50 85 LEU A C 1
ATOM 633 O O . LEU A 1 85 ? 14.779 3.306 -26.831 1.00 80.50 85 LEU A O 1
ATOM 637 N N . GLU A 1 86 ? 13.689 1.356 -26.674 1.00 77.56 86 GLU A N 1
ATOM 638 C CA . GLU A 1 86 ? 14.521 0.623 -27.638 1.00 77.56 86 GLU A CA 1
ATOM 639 C C . GLU A 1 86 ? 14.737 1.346 -28.986 1.00 77.56 86 GLU A C 1
ATOM 641 O O . GLU A 1 86 ? 15.893 1.480 -29.396 1.00 77.56 86 GLU A O 1
ATOM 646 N N . PRO A 1 87 ? 13.710 1.881 -29.682 1.00 76.81 87 PRO A N 1
ATOM 647 C CA . PRO A 1 87 ? 13.929 2.605 -30.940 1.00 76.81 87 PRO A CA 1
ATOM 648 C C . PRO A 1 87 ? 14.649 3.952 -30.756 1.00 76.81 87 PRO A C 1
ATOM 650 O O . PRO A 1 87 ? 15.297 4.433 -31.689 1.00 76.81 87 PRO A O 1
ATOM 653 N N . LEU A 1 88 ? 14.563 4.557 -29.566 1.00 75.75 88 LEU A N 1
ATOM 654 C CA . LEU A 1 88 ? 15.254 5.809 -29.236 1.00 75.75 88 LEU A CA 1
ATOM 655 C C . LEU A 1 88 ? 16.756 5.576 -29.005 1.00 75.75 88 LEU A C 1
ATOM 657 O O . LEU A 1 88 ? 17.564 6.446 -29.316 1.00 75.75 88 LEU A O 1
ATOM 661 N N . LEU A 1 89 ? 17.130 4.394 -28.506 1.00 69.94 89 LEU A N 1
ATOM 662 C CA . LEU A 1 89 ? 18.514 4.008 -28.206 1.00 69.94 89 LEU A CA 1
ATOM 663 C C . LEU A 1 89 ? 19.194 3.228 -29.345 1.00 69.94 89 LEU A C 1
ATOM 665 O O . LEU A 1 89 ? 20.419 3.272 -29.478 1.00 69.94 89 LEU A O 1
ATOM 669 N N . GLY A 1 90 ? 18.414 2.577 -30.212 1.00 63.50 90 GLY A N 1
ATOM 670 C CA . GLY A 1 90 ? 18.911 1.731 -31.304 1.00 63.50 90 GLY A CA 1
ATOM 671 C C . GLY A 1 90 ? 19.717 2.458 -32.386 1.00 63.50 90 GLY A C 1
ATOM 672 O O . GLY A 1 90 ? 20.420 1.810 -33.152 1.00 63.50 90 GLY A O 1
ATOM 673 N N . HIS A 1 91 ? 19.665 3.791 -32.436 1.00 62.16 91 HIS A N 1
ATOM 674 C CA . HIS A 1 91 ? 20.471 4.593 -33.363 1.00 62.16 91 HIS A CA 1
ATOM 675 C C . HIS A 1 91 ? 21.904 4.852 -32.857 1.00 62.16 91 HIS A C 1
ATOM 677 O O . HIS A 1 91 ? 22.751 5.273 -33.640 1.00 62.16 91 HIS A O 1
ATOM 683 N N . ALA A 1 92 ? 22.185 4.609 -31.570 1.00 62.50 92 ALA A N 1
ATOM 684 C CA . ALA A 1 92 ? 23.468 4.924 -30.934 1.00 62.50 92 ALA A CA 1
ATOM 685 C C . ALA A 1 92 ? 24.294 3.685 -30.536 1.00 62.50 92 ALA A C 1
ATOM 687 O O . ALA A 1 92 ? 25.506 3.793 -30.356 1.00 62.50 92 ALA A O 1
ATOM 688 N N . LEU A 1 93 ? 23.663 2.514 -30.384 1.00 64.38 93 LEU A N 1
ATOM 689 C CA . LEU A 1 93 ? 24.283 1.287 -29.868 1.00 64.38 93 LEU A CA 1
ATOM 690 C C . LEU A 1 93 ? 23.898 0.064 -30.716 1.00 64.38 93 LEU A C 1
ATOM 692 O O . LEU A 1 93 ? 22.813 0.009 -31.287 1.00 64.38 93 LEU A O 1
ATOM 696 N N . GLY A 1 94 ? 24.765 -0.957 -30.759 1.00 76.19 94 GLY A N 1
ATOM 697 C CA . GLY A 1 94 ? 24.440 -2.246 -31.386 1.00 76.19 94 GLY A CA 1
ATOM 698 C C . GLY A 1 94 ? 23.223 -2.921 -30.732 1.00 76.19 94 GLY A C 1
ATOM 699 O O . GLY A 1 94 ? 22.975 -2.731 -29.542 1.00 76.19 94 GLY A O 1
ATOM 700 N N . HIS A 1 95 ? 22.474 -3.730 -31.492 1.00 76.69 95 HIS A N 1
ATOM 701 C CA . HIS A 1 95 ? 21.144 -4.240 -31.105 1.00 76.69 95 HIS A CA 1
ATOM 702 C C . HIS A 1 95 ? 21.083 -4.854 -29.690 1.00 76.69 95 HIS A C 1
ATOM 704 O O . HIS A 1 95 ? 20.242 -4.462 -28.885 1.00 76.69 95 HIS A O 1
ATOM 710 N N . VAL A 1 96 ? 22.031 -5.730 -29.334 1.00 79.19 96 VAL A N 1
ATOM 711 C CA . VAL A 1 96 ? 22.090 -6.376 -28.004 1.00 79.19 96 VAL A CA 1
ATOM 712 C C . VAL A 1 96 ? 22.327 -5.371 -26.866 1.00 79.19 96 VAL A C 1
ATOM 714 O O . VAL A 1 96 ? 21.737 -5.488 -25.789 1.00 79.19 96 VAL A O 1
ATOM 717 N N . ALA A 1 97 ? 23.169 -4.361 -27.102 1.00 82.19 97 ALA A N 1
ATOM 718 C CA . ALA A 1 97 ? 23.433 -3.311 -26.123 1.00 82.19 97 ALA A CA 1
ATOM 719 C C . ALA A 1 97 ? 22.215 -2.388 -25.961 1.00 82.19 97 ALA A C 1
ATOM 721 O O . ALA A 1 97 ? 21.863 -2.043 -24.836 1.00 82.19 97 ALA A O 1
ATOM 722 N N . SER A 1 98 ? 21.526 -2.057 -27.059 1.00 80.06 98 SER A N 1
ATOM 723 C CA . SER A 1 98 ? 20.302 -1.246 -27.029 1.00 80.06 98 SER A CA 1
ATOM 724 C C . SER A 1 98 ? 19.195 -1.906 -26.204 1.00 80.06 98 SER A C 1
ATOM 726 O O . SER A 1 98 ? 18.607 -1.257 -25.339 1.00 80.06 98 SER A O 1
ATOM 728 N N . VAL A 1 99 ? 18.952 -3.206 -26.402 1.00 82.06 99 VAL A N 1
ATOM 729 C CA . VAL A 1 99 ? 17.934 -3.959 -25.648 1.00 82.06 99 VAL A CA 1
ATOM 730 C C . VAL A 1 99 ? 18.265 -3.977 -24.155 1.00 82.06 99 VAL A C 1
ATOM 732 O O . VAL A 1 99 ? 17.434 -3.589 -23.336 1.00 82.06 99 VAL A O 1
ATOM 735 N N . THR A 1 100 ? 19.495 -4.353 -23.795 1.00 84.88 100 THR A N 1
ATOM 736 C CA . THR A 1 100 ? 19.927 -4.435 -22.388 1.00 84.88 100 THR A CA 1
ATOM 737 C C . THR A 1 100 ? 19.807 -3.085 -21.675 1.00 84.88 100 THR A C 1
ATOM 739 O O . THR A 1 100 ? 19.238 -3.001 -20.586 1.00 84.88 100 THR A O 1
ATOM 742 N N . VAL A 1 101 ? 20.293 -2.007 -22.298 1.00 86.19 101 VAL A N 1
ATOM 743 C CA . VAL A 1 101 ? 20.232 -0.654 -21.724 1.00 86.19 101 VAL A CA 1
ATOM 744 C C . VAL A 1 101 ? 18.784 -0.171 -21.603 1.00 86.19 101 VAL A C 1
ATOM 746 O O . VAL A 1 101 ? 18.422 0.412 -20.583 1.00 86.19 101 VAL A O 1
ATOM 749 N N . SER A 1 102 ? 17.932 -0.463 -22.591 1.00 85.19 102 SER A N 1
ATOM 750 C CA . SER A 1 102 ? 16.509 -0.097 -22.557 1.00 85.19 102 SER A CA 1
ATOM 751 C C . SER A 1 102 ? 15.769 -0.764 -21.403 1.00 85.19 102 SER A C 1
ATOM 753 O O . SER A 1 102 ? 14.988 -0.101 -20.727 1.00 85.19 102 SER A O 1
ATOM 755 N N . VAL A 1 103 ? 16.034 -2.050 -21.147 1.00 86.62 103 VAL A N 1
ATOM 756 C CA . VAL A 1 103 ? 15.437 -2.788 -20.022 1.00 86.62 103 VAL A CA 1
ATOM 757 C C . VAL A 1 103 ? 15.889 -2.202 -18.687 1.00 86.62 103 VAL A C 1
ATOM 759 O O . VAL A 1 103 ? 15.052 -1.925 -17.833 1.00 86.62 103 VAL A O 1
ATOM 762 N N . ILE A 1 104 ? 17.188 -1.941 -18.518 1.00 89.75 104 ILE A N 1
ATOM 763 C CA . ILE A 1 104 ? 17.736 -1.364 -17.282 1.00 89.75 104 ILE A CA 1
ATOM 764 C C . ILE A 1 104 ? 17.131 0.019 -16.994 1.00 89.75 104 ILE A C 1
ATOM 766 O O . ILE A 1 104 ? 16.709 0.296 -15.870 1.00 89.75 104 ILE A O 1
ATOM 770 N N . ILE A 1 105 ? 17.061 0.888 -18.006 1.00 89.44 105 ILE A N 1
ATOM 771 C CA . ILE A 1 105 ? 16.473 2.226 -17.862 1.00 89.44 105 ILE A CA 1
ATOM 772 C C . ILE A 1 105 ? 14.972 2.121 -17.584 1.00 89.44 105 ILE A C 1
ATOM 774 O O . ILE A 1 105 ? 14.473 2.811 -16.696 1.00 89.44 105 ILE A O 1
ATOM 778 N N . ALA A 1 106 ? 14.254 1.247 -18.296 1.00 88.94 106 ALA A N 1
ATOM 779 C CA . ALA A 1 106 ? 12.832 1.019 -18.064 1.00 88.94 106 ALA A CA 1
ATOM 780 C C . ALA A 1 106 ? 12.568 0.579 -16.618 1.00 88.94 106 ALA A C 1
ATOM 782 O O . ALA A 1 106 ? 11.748 1.194 -15.937 1.00 88.94 106 ALA A O 1
ATOM 783 N N . TYR A 1 107 ? 13.311 -0.419 -16.135 1.00 90.44 107 TYR A N 1
ATOM 784 C CA . TYR A 1 107 ? 13.222 -0.920 -14.766 1.00 90.44 107 TYR A CA 1
ATOM 785 C C . TYR A 1 107 ? 13.426 0.190 -13.733 1.00 90.44 107 TYR A C 1
ATOM 787 O O . TYR A 1 107 ? 12.596 0.370 -12.840 1.00 90.44 107 TYR A O 1
ATOM 795 N N . MET A 1 108 ? 14.494 0.983 -13.879 1.00 92.50 108 MET A N 1
ATOM 796 C CA . MET A 1 108 ? 14.776 2.100 -12.975 1.00 92.50 108 MET A CA 1
ATOM 797 C C . MET A 1 108 ? 13.654 3.141 -12.982 1.00 92.50 108 MET A C 1
ATOM 799 O O . MET A 1 108 ? 13.194 3.556 -11.919 1.00 92.50 108 MET A O 1
ATOM 803 N N . LEU A 1 109 ? 13.184 3.545 -14.164 1.00 91.25 109 LEU A N 1
ATOM 804 C CA . LEU A 1 109 ? 12.128 4.549 -14.290 1.00 91.25 109 LEU A CA 1
ATOM 805 C C . LEU A 1 109 ? 10.816 4.080 -13.663 1.00 91.25 109 LEU A C 1
ATOM 807 O O . LEU A 1 109 ? 10.168 4.852 -12.956 1.00 91.25 109 LEU A O 1
ATOM 811 N N . ILE A 1 110 ? 10.434 2.824 -13.884 1.00 90.69 110 ILE A N 1
ATOM 812 C CA . ILE A 1 110 ? 9.216 2.252 -13.304 1.00 90.69 110 ILE A CA 1
ATOM 813 C C . ILE A 1 110 ? 9.350 2.130 -11.798 1.00 90.69 110 ILE A C 1
ATOM 815 O O . ILE A 1 110 ? 8.441 2.555 -11.093 1.00 90.69 110 ILE A O 1
ATOM 819 N N . THR A 1 111 ? 10.483 1.628 -11.311 1.00 91.75 111 THR A N 1
ATOM 820 C CA . THR A 1 111 ? 10.744 1.478 -9.875 1.00 91.75 111 THR A CA 1
ATOM 821 C C . THR A 1 111 ? 10.648 2.824 -9.161 1.00 91.75 111 THR A C 1
ATOM 823 O O . THR A 1 111 ? 9.933 2.952 -8.171 1.00 91.75 111 THR A O 1
ATOM 826 N N . VAL A 1 112 ? 11.298 3.867 -9.687 1.00 93.62 112 VAL A N 1
ATOM 827 C CA . VAL A 1 112 ? 11.236 5.215 -9.100 1.00 93.62 112 VAL A CA 1
ATOM 828 C C . VAL A 1 112 ? 9.819 5.781 -9.181 1.00 93.62 112 VAL A C 1
ATOM 830 O O . VAL A 1 112 ? 9.315 6.332 -8.204 1.00 93.62 112 VAL A O 1
ATOM 833 N N . THR A 1 113 ? 9.145 5.619 -10.321 1.00 91.12 113 THR A N 1
ATOM 834 C CA . THR A 1 113 ? 7.784 6.140 -10.515 1.00 91.12 113 THR A CA 1
ATOM 835 C C . THR A 1 113 ? 6.789 5.468 -9.569 1.00 91.12 113 THR A C 1
ATOM 837 O O . THR A 1 113 ? 6.015 6.156 -8.905 1.00 91.12 113 THR A O 1
ATOM 840 N N . GLN A 1 114 ? 6.818 4.138 -9.467 1.00 92.75 114 GLN A N 1
ATOM 841 C CA . GLN A 1 114 ? 5.953 3.370 -8.574 1.00 92.75 114 GLN A CA 1
ATOM 842 C C . GLN A 1 114 ? 6.291 3.635 -7.107 1.00 92.75 114 GLN A C 1
ATOM 844 O O . GLN A 1 114 ? 5.368 3.820 -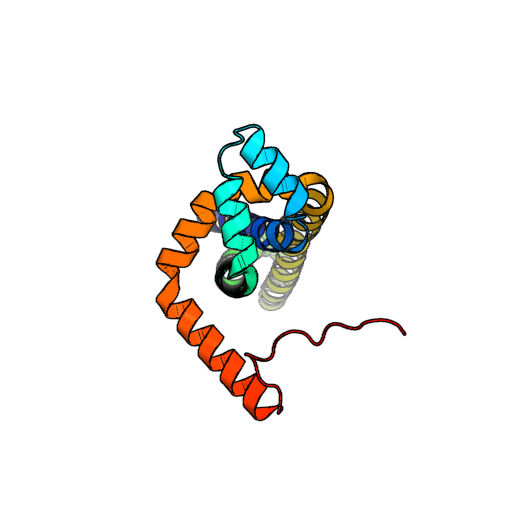6.322 1.00 92.75 114 GLN A O 1
ATOM 849 N N . SER A 1 115 ? 7.566 3.742 -6.734 1.00 94.38 115 SER A N 1
ATOM 850 C CA . SER A 1 115 ? 7.947 4.064 -5.356 1.00 94.38 115 SER A CA 1
ATOM 851 C C . SER A 1 115 ? 7.462 5.461 -4.950 1.00 94.38 115 SER A C 1
ATOM 853 O O . SER A 1 115 ? 6.864 5.636 -3.890 1.00 94.38 115 SER A O 1
ATOM 855 N N . ILE A 1 116 ? 7.616 6.471 -5.813 1.00 95.56 116 ILE A N 1
ATOM 856 C CA . ILE A 1 116 ? 7.165 7.835 -5.505 1.00 95.56 116 ILE A CA 1
ATOM 857 C C . ILE A 1 116 ? 5.635 7.920 -5.481 1.00 95.56 116 ILE A C 1
ATOM 859 O O . ILE A 1 116 ? 5.056 8.341 -4.480 1.00 95.56 116 ILE A O 1
ATOM 863 N N . ILE A 1 117 ? 4.977 7.543 -6.580 1.00 94.56 117 ILE A N 1
ATOM 864 C CA . ILE A 1 117 ? 3.535 7.763 -6.776 1.00 94.56 117 ILE A CA 1
ATOM 865 C C . ILE A 1 117 ? 2.710 6.705 -6.045 1.00 94.56 117 ILE A C 1
ATOM 867 O O . ILE A 1 117 ? 1.655 7.010 -5.496 1.00 94.56 117 ILE A O 1
ATOM 871 N N . GLY A 1 118 ? 3.176 5.462 -6.058 1.00 93.50 118 GLY A N 1
ATOM 872 C CA . GLY A 1 118 ? 2.486 4.322 -5.474 1.00 93.50 118 GLY A CA 1
ATOM 873 C C . GLY A 1 118 ? 2.703 4.175 -3.973 1.00 93.50 118 GLY A C 1
ATOM 874 O O . GLY A 1 118 ? 1.886 3.513 -3.340 1.00 93.50 118 GLY A O 1
ATOM 875 N N . GLU A 1 119 ? 3.755 4.769 -3.397 1.00 93.81 119 GLU A N 1
ATOM 876 C CA . GLU A 1 119 ? 4.115 4.517 -1.999 1.00 93.81 119 GLU A CA 1
ATOM 877 C C . GLU A 1 119 ? 4.436 5.782 -1.190 1.00 93.81 119 GLU A C 1
ATOM 879 O O . GLU A 1 119 ? 3.713 6.099 -0.244 1.00 93.81 119 GLU A O 1
ATOM 884 N N . ILE A 1 120 ? 5.473 6.542 -1.552 1.00 96.06 120 ILE A N 1
ATOM 885 C CA . ILE A 1 120 ? 5.971 7.663 -0.735 1.00 96.06 120 ILE A CA 1
ATOM 886 C C . ILE A 1 120 ? 4.941 8.793 -0.644 1.00 96.06 120 ILE A C 1
ATOM 888 O O . ILE A 1 120 ? 4.577 9.216 0.456 1.00 96.06 120 ILE A O 1
ATOM 892 N N . VAL A 1 121 ? 4.450 9.285 -1.785 1.00 96.69 121 VAL A N 1
ATOM 893 C CA . VAL A 1 121 ? 3.464 10.376 -1.823 1.00 96.69 121 VAL A CA 1
ATOM 894 C C . VAL A 1 121 ? 2.173 9.984 -1.088 1.00 96.69 121 VAL A C 1
ATOM 896 O O . VAL A 1 121 ? 1.743 10.752 -0.220 1.00 96.69 121 VAL A O 1
ATOM 899 N N . PRO A 1 122 ? 1.575 8.800 -1.336 1.00 96.38 122 PRO A N 1
ATOM 900 C CA . PRO A 1 122 ? 0.401 8.350 -0.595 1.00 96.38 122 PRO A CA 1
ATOM 901 C C . PRO A 1 122 ? 0.622 8.261 0.919 1.00 96.38 122 PRO A C 1
ATOM 903 O O . PRO A 1 122 ? -0.234 8.717 1.681 1.00 96.38 122 PRO A O 1
ATOM 906 N N . LYS A 1 123 ? 1.771 7.746 1.380 1.00 96.25 123 LYS A N 1
ATOM 907 C CA . LYS A 1 123 ? 2.102 7.679 2.816 1.00 96.25 123 LYS A CA 1
ATOM 908 C C . LYS A 1 123 ? 2.156 9.067 3.444 1.00 96.25 123 LYS A C 1
ATOM 910 O O . LYS A 1 123 ? 1.492 9.313 4.452 1.00 96.25 123 LYS A O 1
ATOM 915 N N . LEU A 1 124 ? 2.898 9.989 2.830 1.00 95.94 124 LEU A N 1
ATOM 916 C CA . LEU A 1 124 ? 3.043 11.360 3.327 1.00 95.94 124 LEU A CA 1
ATOM 917 C C . LEU A 1 124 ? 1.707 12.107 3.361 1.00 95.94 124 LEU A C 1
ATOM 919 O O . LEU A 1 124 ? 1.421 12.822 4.323 1.00 95.94 124 LEU A O 1
ATOM 923 N N . TYR A 1 125 ? 0.868 11.907 2.345 1.00 97.06 125 TYR A N 1
ATOM 924 C CA . TYR A 1 125 ? -0.477 12.471 2.307 1.00 97.06 125 TYR A CA 1
ATOM 925 C C . TYR A 1 125 ? -1.370 11.901 3.419 1.00 97.06 125 TYR A C 1
ATOM 927 O O . TYR A 1 125 ? -2.086 12.645 4.097 1.00 97.06 125 TYR A O 1
ATOM 935 N N . THR A 1 126 ? -1.288 10.587 3.640 1.00 97.50 126 THR A N 1
ATOM 936 C CA . THR A 1 126 ? -2.118 9.867 4.612 1.00 97.50 126 THR A CA 1
ATOM 937 C C . THR A 1 126 ? -1.813 10.268 6.046 1.00 97.50 126 THR A C 1
ATOM 939 O O . THR A 1 126 ? -2.738 10.399 6.840 1.00 97.50 126 THR A O 1
ATOM 942 N N . ILE A 1 127 ? -0.551 10.552 6.381 1.00 94.38 127 ILE A N 1
ATOM 943 C CA . ILE A 1 127 ? -0.154 10.987 7.732 1.00 94.38 127 ILE A CA 1
ATOM 944 C C . ILE A 1 127 ? -0.955 12.209 8.209 1.00 94.38 127 ILE A C 1
ATOM 946 O O . ILE A 1 127 ? -1.252 12.311 9.396 1.00 94.38 127 ILE A O 1
ATOM 950 N N . GLN A 1 128 ? -1.321 13.116 7.302 1.00 93.88 128 GLN A N 1
ATOM 951 C CA . GLN A 1 128 ? -2.059 14.340 7.633 1.00 93.88 128 GLN A CA 1
ATOM 952 C C . GLN A 1 128 ? -3.587 14.162 7.609 1.00 93.88 128 GLN A C 1
ATOM 954 O O . GLN A 1 128 ? -4.306 15.005 8.138 1.00 93.88 128 GLN A O 1
ATOM 959 N N . HIS A 1 129 ? -4.092 13.080 7.009 1.00 96.38 129 HIS A N 1
ATOM 960 C CA . HIS A 1 129 ? -5.521 12.871 6.736 1.00 96.38 129 HIS A CA 1
ATOM 961 C C . HIS A 1 129 ? -6.014 11.480 7.168 1.00 96.38 129 HIS A C 1
ATOM 963 O O . HIS A 1 129 ? -7.015 10.993 6.640 1.00 96.38 129 HIS A O 1
ATOM 969 N N . ALA A 1 130 ? -5.308 10.830 8.098 1.00 97.06 130 ALA A N 1
ATOM 970 C CA . ALA A 1 130 ? -5.462 9.409 8.401 1.00 97.06 130 ALA A CA 1
ATOM 971 C C . ALA A 1 130 ? -6.912 9.028 8.722 1.00 97.06 130 ALA A C 1
ATOM 973 O O . ALA A 1 130 ? -7.465 8.152 8.064 1.00 97.06 130 ALA A O 1
ATOM 974 N N . GLU A 1 131 ? -7.565 9.729 9.652 1.00 97.62 131 GLU A N 1
ATOM 975 C CA . GLU A 1 131 ? -8.919 9.381 10.094 1.00 97.62 131 GLU A CA 1
ATOM 976 C C . GLU A 1 131 ? -9.977 9.619 9.002 1.00 97.62 131 GLU A C 1
ATOM 978 O O . GLU A 1 131 ? -10.912 8.829 8.832 1.00 97.62 131 GLU A O 1
ATOM 983 N N . ASP A 1 132 ? -9.829 10.693 8.219 1.00 97.50 132 ASP A N 1
ATOM 984 C CA . ASP A 1 132 ? -10.752 10.983 7.120 1.00 97.50 132 ASP A CA 1
ATOM 985 C C . ASP A 1 132 ? -10.590 9.992 5.961 1.00 97.50 132 ASP A C 1
ATOM 987 O O . ASP A 1 132 ? -11.582 9.571 5.362 1.00 97.50 132 ASP A O 1
ATOM 991 N N . LEU A 1 133 ? -9.360 9.569 5.672 1.00 97.81 133 LEU A N 1
ATOM 992 C CA . LEU A 1 133 ? -9.094 8.527 4.688 1.00 97.81 133 LEU A CA 1
ATOM 993 C C . LEU A 1 133 ? -9.601 7.176 5.184 1.00 97.81 133 LEU A C 1
ATOM 995 O O . LEU A 1 133 ? -10.361 6.539 4.456 1.00 97.81 133 LEU A O 1
ATOM 999 N N . ALA A 1 134 ? -9.302 6.795 6.430 1.00 97.38 134 ALA A N 1
ATOM 1000 C CA . ALA A 1 134 ? -9.745 5.545 7.042 1.00 97.38 134 ALA A CA 1
ATOM 1001 C C . ALA A 1 134 ? -11.263 5.372 6.925 1.00 97.38 134 ALA A C 1
ATOM 1003 O O . ALA A 1 134 ? -11.732 4.357 6.414 1.00 97.38 134 ALA A O 1
ATOM 1004 N N . ARG A 1 135 ? -12.066 6.387 7.277 1.00 97.50 135 ARG A N 1
ATOM 1005 C CA . ARG A 1 135 ? -13.532 6.279 7.134 1.00 97.50 135 ARG A CA 1
ATOM 1006 C C . ARG A 1 135 ? -14.000 6.183 5.678 1.00 97.50 135 ARG A C 1
ATOM 1008 O O . ARG A 1 135 ? -15.008 5.529 5.414 1.00 97.50 135 ARG A O 1
ATOM 1015 N N . ARG A 1 136 ? -13.328 6.854 4.733 1.00 97.56 136 ARG A N 1
ATOM 1016 C CA . ARG A 1 136 ? -13.722 6.860 3.310 1.00 97.56 136 ARG A CA 1
ATOM 1017 C C . ARG A 1 136 ? -13.430 5.515 2.656 1.00 97.56 136 ARG A C 1
ATOM 1019 O O . ARG A 1 136 ? -14.262 5.011 1.904 1.00 97.56 136 ARG A O 1
ATOM 1026 N N . ILE A 1 137 ? -12.281 4.932 2.975 1.00 96.44 137 ILE A N 1
ATOM 1027 C CA . ILE A 1 137 ? -11.818 3.659 2.416 1.00 96.44 137 ILE A CA 1
ATOM 1028 C C . ILE A 1 137 ? -12.325 2.444 3.199 1.00 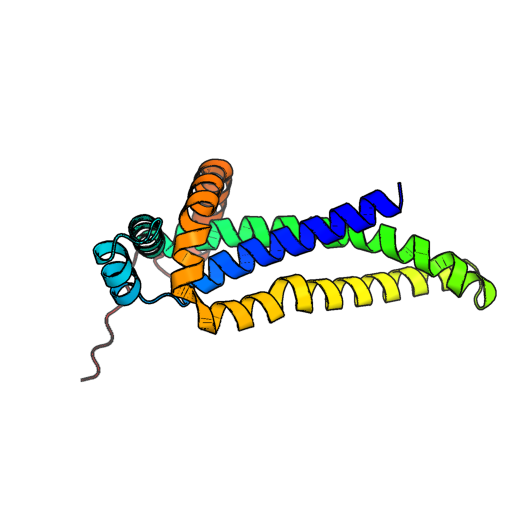96.44 137 ILE A C 1
ATOM 1030 O O . ILE A 1 137 ? -12.212 1.322 2.715 1.00 96.44 137 ILE A O 1
ATOM 1034 N N . ALA A 1 138 ? -12.962 2.649 4.354 1.00 95.50 138 ALA A N 1
ATOM 1035 C CA . ALA A 1 138 ? -13.438 1.561 5.197 1.00 95.50 138 ALA A CA 1
ATOM 1036 C C . ALA A 1 138 ? -14.321 0.554 4.444 1.00 95.50 138 ALA A C 1
ATOM 1038 O O . ALA A 1 138 ? -14.109 -0.653 4.514 1.00 95.50 138 ALA A O 1
ATOM 1039 N N . ARG A 1 139 ? -15.294 1.032 3.661 1.00 95.50 139 ARG A N 1
ATOM 1040 C CA . ARG A 1 139 ? -16.197 0.158 2.890 1.00 95.50 139 ARG A CA 1
ATOM 1041 C C . ARG A 1 139 ? -15.497 -0.645 1.789 1.00 95.50 139 ARG A C 1
ATOM 1043 O O . ARG A 1 139 ? -15.663 -1.864 1.793 1.00 95.50 139 ARG A O 1
ATOM 1050 N N . PRO A 1 140 ? -14.744 -0.026 0.854 1.00 95.06 140 PRO A N 1
ATOM 1051 C CA . PRO A 1 140 ? -14.042 -0.802 -0.165 1.00 95.06 140 PRO A CA 1
ATOM 1052 C C . PRO A 1 140 ? -13.043 -1.778 0.463 1.00 95.06 140 PRO A C 1
ATOM 1054 O O . PRO A 1 140 ? -12.933 -2.911 0.004 1.00 95.06 140 PRO A O 1
ATOM 1057 N N . MET A 1 141 ? -12.404 -1.393 1.569 1.00 94.50 141 MET A N 1
ATOM 1058 C CA . MET A 1 141 ? -11.486 -2.267 2.288 1.00 94.50 141 MET A CA 1
ATOM 1059 C C . MET A 1 141 ? -12.192 -3.464 2.946 1.00 94.50 141 MET A C 1
ATOM 1061 O O . MET A 1 141 ? -11.689 -4.583 2.900 1.00 94.50 141 MET A O 1
ATOM 1065 N N . GLN A 1 142 ? -13.391 -3.271 3.504 1.00 94.25 142 GLN A N 1
ATOM 1066 C CA . GLN A 1 142 ? -14.191 -4.371 4.052 1.00 94.25 142 GLN A CA 1
ATOM 1067 C C . GLN A 1 142 ? -14.591 -5.382 2.970 1.00 94.25 142 GLN A C 1
ATOM 1069 O O . GLN A 1 142 ? -14.522 -6.589 3.203 1.00 94.25 142 GLN A O 1
ATOM 1074 N N . PHE A 1 143 ? -14.980 -4.898 1.788 1.00 94.12 143 PHE A N 1
ATOM 1075 C CA . PHE A 1 143 ? -15.274 -5.765 0.648 1.00 94.12 143 PHE A CA 1
ATOM 1076 C C . PHE A 1 143 ? -14.033 -6.540 0.195 1.00 94.12 143 PHE A C 1
ATOM 1078 O O . PHE A 1 143 ? -14.105 -7.752 0.001 1.00 94.12 143 PHE A O 1
ATOM 1085 N N . PHE A 1 144 ? -12.889 -5.863 0.082 1.00 93.00 144 PHE A N 1
ATOM 1086 C CA . PHE A 1 144 ? -11.634 -6.500 -0.303 1.00 93.00 144 PHE A CA 1
ATOM 1087 C C . PHE A 1 144 ? -11.216 -7.589 0.694 1.00 93.00 144 PHE A C 1
ATOM 1089 O O . PHE A 1 144 ? -10.933 -8.712 0.282 1.00 93.00 144 PHE A O 1
ATOM 1096 N N . ARG A 1 145 ? -11.264 -7.307 2.004 1.00 91.50 145 ARG A N 1
ATOM 1097 C CA . ARG A 1 145 ? -11.002 -8.313 3.046 1.00 91.50 145 ARG A CA 1
ATOM 1098 C C . ARG A 1 145 ? -11.902 -9.531 2.876 1.00 91.50 145 ARG A C 1
ATOM 1100 O O . ARG A 1 145 ? -11.411 -10.651 2.926 1.00 91.50 145 ARG A O 1
ATOM 1107 N N . TRP A 1 146 ? -13.204 -9.328 2.675 1.00 92.19 146 TRP A N 1
ATOM 1108 C CA . TRP A 1 146 ? -14.147 -10.432 2.478 1.00 92.19 146 TRP A CA 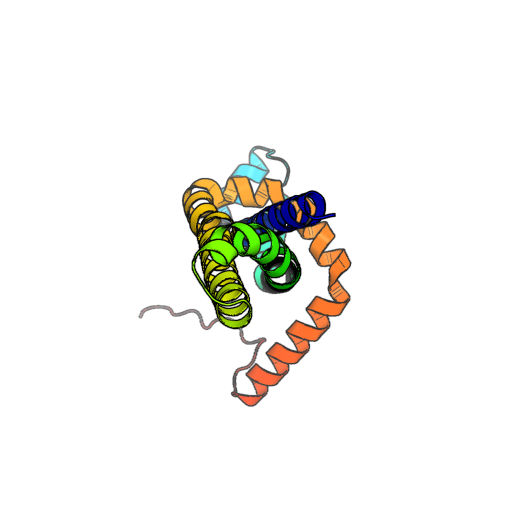1
ATOM 1109 C C . TRP A 1 146 ? -13.800 -11.276 1.242 1.00 92.19 146 TRP A C 1
ATOM 1111 O O . TRP A 1 146 ? -13.757 -12.500 1.326 1.00 92.19 146 TRP A O 1
ATOM 1121 N N . LEU A 1 147 ? -13.469 -10.631 0.122 1.00 91.31 147 LEU A N 1
ATOM 1122 C CA . LEU A 1 147 ? -13.100 -11.312 -1.120 1.00 91.31 147 LEU A CA 1
ATOM 1123 C C . LEU A 1 147 ? -11.807 -12.134 -0.983 1.00 91.31 147 LEU A C 1
ATOM 1125 O O . LEU A 1 147 ? -11.723 -13.247 -1.495 1.00 91.31 147 LEU A O 1
ATOM 1129 N N . PHE A 1 148 ? -10.811 -11.602 -0.272 1.00 87.25 148 PHE A N 1
ATOM 1130 C CA . PHE A 1 148 ? -9.495 -12.226 -0.107 1.00 87.25 148 PHE A CA 1
ATOM 1131 C C . PHE A 1 148 ? -9.331 -12.989 1.211 1.00 87.25 148 PHE A C 1
ATOM 1133 O O . PHE A 1 148 ? -8.240 -13.475 1.499 1.00 87.25 148 PHE A O 1
ATOM 1140 N N . THR A 1 149 ? -10.408 -13.173 1.982 1.00 87.56 149 THR A N 1
ATOM 1141 C CA . THR A 1 149 ? -10.396 -13.924 3.248 1.00 87.56 149 THR A CA 1
ATOM 1142 C C . THR A 1 149 ? -9.682 -15.281 3.152 1.00 87.56 149 THR A C 1
ATOM 1144 O O . THR A 1 149 ? -8.843 -15.529 4.015 1.00 87.56 149 THR A O 1
ATOM 1147 N N . PRO A 1 150 ? -9.903 -16.149 2.135 1.00 86.12 150 PRO A N 1
ATOM 1148 C CA . PRO A 1 150 ? -9.198 -17.436 2.087 1.00 86.12 150 PRO A CA 1
ATOM 1149 C C . PRO A 1 150 ? -7.674 -17.284 1.962 1.00 86.12 150 PRO A C 1
ATOM 1151 O O . PRO A 1 150 ? -6.929 -18.054 2.562 1.00 86.12 150 PRO A O 1
ATOM 1154 N N . PHE A 1 151 ? -7.202 -16.269 1.231 1.00 83.75 151 PHE A N 1
ATOM 1155 C CA . PHE A 1 151 ? -5.773 -15.974 1.104 1.00 83.75 151 PHE A CA 1
ATOM 1156 C C . PHE A 1 151 ? -5.201 -15.366 2.386 1.00 83.75 151 PHE A C 1
ATOM 1158 O O . PHE A 1 151 ? -4.103 -15.731 2.797 1.00 83.75 151 PHE A O 1
ATOM 1165 N N . ILE A 1 152 ? -5.951 -14.475 3.037 1.00 80.69 152 ILE A N 1
ATOM 1166 C CA . ILE A 1 152 ? -5.541 -13.840 4.295 1.00 80.69 152 ILE A CA 1
ATOM 1167 C C . ILE A 1 152 ? -5.384 -14.893 5.394 1.00 80.69 152 ILE A C 1
ATOM 1169 O O . ILE A 1 152 ? -4.353 -14.924 6.054 1.00 80.69 152 ILE A O 1
ATOM 1173 N N . VAL A 1 153 ? -6.350 -15.807 5.542 1.00 83.56 153 VAL A N 1
ATOM 1174 C CA . VAL A 1 153 ? -6.277 -16.900 6.530 1.00 83.56 153 VAL A CA 1
ATOM 1175 C C . VAL A 1 153 ? -5.049 -17.780 6.292 1.00 83.56 153 VAL A C 1
ATOM 1177 O O . VAL A 1 153 ? -4.364 -18.142 7.248 1.00 83.56 153 VAL A O 1
ATOM 1180 N N . LEU A 1 154 ? -4.733 -18.092 5.032 1.00 84.62 154 LEU A N 1
ATOM 1181 C CA . LEU A 1 154 ? -3.539 -18.865 4.686 1.00 84.62 154 LEU A CA 1
ATOM 1182 C C . LEU A 1 154 ? -2.249 -18.140 5.104 1.00 84.62 154 LEU A C 1
ATOM 1184 O O . LEU A 1 154 ? -1.371 -18.750 5.714 1.00 84.62 154 LEU A O 1
ATOM 1188 N N . LEU A 1 155 ? -2.141 -16.845 4.799 1.00 79.69 155 LEU A N 1
ATOM 1189 C CA . LEU A 1 155 ? -0.964 -16.035 5.126 1.00 79.69 155 LEU A CA 1
ATOM 1190 C C . LEU A 1 155 ? -0.809 -15.799 6.630 1.00 79.69 155 LEU A C 1
ATOM 1192 O O . LEU A 1 155 ? 0.306 -15.906 7.141 1.00 79.69 155 LEU A O 1
ATOM 1196 N N . ASN A 1 156 ? -1.905 -15.540 7.344 1.00 80.50 156 ASN A N 1
ATOM 1197 C CA . ASN A 1 156 ? -1.897 -15.429 8.801 1.00 80.50 156 ASN A CA 1
ATOM 1198 C C . ASN A 1 156 ? -1.454 -16.752 9.432 1.00 80.50 156 ASN A C 1
ATOM 1200 O O . ASN A 1 156 ? -0.519 -16.755 10.225 1.00 80.50 156 ASN A O 1
ATOM 1204 N N . SER A 1 157 ? -2.006 -17.887 8.990 1.00 83.12 157 SER A N 1
ATOM 1205 C CA . SER A 1 157 ? -1.608 -19.214 9.491 1.00 83.12 157 SER A CA 1
ATOM 1206 C C . SER A 1 157 ? -0.117 -19.496 9.270 1.00 83.12 157 SER A C 1
ATOM 1208 O O . SER A 1 157 ? 0.561 -20.037 10.147 1.00 83.12 157 SER A O 1
ATOM 1210 N N . ALA A 1 158 ? 0.419 -19.117 8.106 1.00 85.06 158 ALA A N 1
ATOM 1211 C CA . ALA A 1 158 ? 1.845 -19.236 7.817 1.00 85.06 158 ALA A CA 1
ATOM 1212 C C . ALA A 1 158 ? 2.688 -18.323 8.725 1.00 85.06 158 ALA A C 1
ATOM 1214 O O . ALA A 1 158 ? 3.698 -18.765 9.272 1.00 85.06 158 ALA A O 1
ATOM 1215 N N . SER A 1 159 ? 2.248 -17.080 8.930 1.00 82.25 159 SER A N 1
ATOM 1216 C CA . SER A 1 159 ? 2.937 -16.096 9.773 1.00 82.25 159 SER A CA 1
ATOM 1217 C C . SER A 1 159 ? 2.952 -16.522 11.243 1.00 82.25 159 SER A C 1
ATOM 1219 O O . SER A 1 159 ? 4.007 -16.517 11.871 1.00 82.25 159 SER A O 1
ATOM 1221 N N . GLU A 1 160 ? 1.817 -16.982 11.772 1.00 85.25 160 GLU A N 1
ATOM 1222 C CA . GLU A 1 160 ? 1.698 -17.554 13.117 1.00 85.25 160 GLU A CA 1
ATOM 1223 C C . GLU A 1 160 ? 2.601 -18.775 13.300 1.00 85.25 160 GLU A C 1
ATOM 1225 O O . GLU A 1 160 ? 3.249 -18.921 14.334 1.00 85.25 160 GLU A O 1
ATOM 1230 N N . SER A 1 161 ? 2.679 -19.646 12.291 1.00 87.31 161 SER A N 1
ATOM 1231 C CA . SER A 1 161 ? 3.558 -20.818 12.330 1.00 87.31 161 SER A CA 1
ATOM 1232 C C . SER A 1 161 ? 5.027 -20.406 12.427 1.00 87.31 161 SER A C 1
ATOM 1234 O O . SER A 1 161 ? 5.766 -20.963 13.236 1.00 87.31 161 SER A O 1
ATOM 1236 N N . ILE A 1 162 ? 5.446 -19.400 11.654 1.00 89.00 162 ILE A N 1
ATOM 1237 C CA . ILE A 1 162 ? 6.806 -18.850 11.715 1.00 89.00 162 ILE A CA 1
ATOM 1238 C C . ILE A 1 162 ? 7.069 -18.199 13.079 1.00 89.00 162 ILE A C 1
ATOM 1240 O O . ILE A 1 162 ? 8.109 -18.459 13.677 1.00 89.00 162 ILE A O 1
ATOM 1244 N N . LEU A 1 163 ? 6.133 -17.409 13.610 1.00 87.06 163 LEU A N 1
ATOM 1245 C CA . LEU A 1 163 ? 6.272 -16.781 14.930 1.00 87.06 163 LEU A CA 1
ATOM 1246 C C . LEU A 1 163 ? 6.423 -17.820 16.047 1.00 87.06 163 LEU A C 1
ATOM 1248 O O . LEU A 1 163 ? 7.321 -17.691 16.878 1.00 87.06 163 LEU A O 1
ATOM 1252 N N . ARG A 1 164 ? 5.631 -18.898 16.011 1.00 88.69 164 ARG A N 1
ATOM 1253 C CA . ARG A 1 164 ? 5.755 -20.018 16.957 1.00 88.69 164 ARG A CA 1
ATOM 1254 C C . ARG A 1 164 ? 7.107 -20.718 16.849 1.00 88.69 164 ARG A C 1
ATOM 1256 O O . ARG A 1 164 ? 7.681 -21.074 17.874 1.00 88.69 164 ARG A O 1
ATOM 1263 N N . LEU A 1 165 ? 7.645 -20.883 15.638 1.00 90.69 165 LEU A N 1
ATOM 1264 C CA . LEU A 1 165 ? 8.997 -21.422 15.433 1.00 90.69 165 LEU A CA 1
ATOM 1265 C C . LEU A 1 165 ? 10.086 -20.502 15.999 1.00 90.69 165 LEU A C 1
ATOM 1267 O O . LEU A 1 165 ? 11.110 -20.986 16.472 1.00 90.69 165 LEU A O 1
ATOM 1271 N N . LEU A 1 166 ? 9.856 -19.190 15.981 1.00 91.38 166 LEU A N 1
ATOM 1272 C CA . LEU A 1 166 ? 10.727 -18.188 16.599 1.00 91.38 166 LEU A CA 1
ATOM 1273 C C . LEU A 1 166 ? 10.494 -18.039 18.115 1.00 91.38 166 LEU A C 1
ATOM 1275 O O . LEU A 1 166 ? 11.127 -17.196 18.744 1.00 91.38 166 LEU A O 1
ATOM 1279 N N . GLY A 1 167 ? 9.607 -18.843 18.711 1.00 87.25 167 GLY A N 1
ATOM 1280 C CA . GLY A 1 167 ? 9.315 -18.825 20.147 1.00 87.25 167 GLY A CA 1
ATOM 1281 C C . GLY A 1 167 ? 8.416 -17.672 20.600 1.00 87.25 167 GLY A C 1
ATOM 1282 O O . GLY A 1 167 ? 8.346 -17.395 21.792 1.00 87.25 167 GLY A O 1
ATOM 1283 N N . THR A 1 168 ? 7.739 -16.993 19.672 1.00 83.75 168 THR A N 1
ATOM 1284 C CA . THR A 1 168 ? 6.773 -15.927 19.974 1.00 83.75 168 THR A CA 1
ATOM 1285 C C . THR A 1 168 ? 5.354 -16.487 19.918 1.00 83.75 168 THR A C 1
ATOM 1287 O O . THR A 1 168 ? 4.997 -17.147 18.940 1.00 83.75 168 THR A O 1
ATOM 1290 N N . ASP A 1 169 ? 4.535 -16.220 20.940 1.00 79.06 169 ASP A N 1
ATOM 1291 C CA . ASP A 1 169 ? 3.109 -16.550 20.902 1.00 79.06 169 ASP A CA 1
ATOM 1292 C C . ASP A 1 169 ? 2.345 -15.447 20.145 1.00 79.06 169 ASP A C 1
ATOM 1294 O O . ASP A 1 169 ? 2.253 -14.323 20.641 1.00 79.06 169 ASP A O 1
ATOM 1298 N N . PRO A 1 170 ? 1.800 -15.730 18.947 1.00 67.62 170 PRO A N 1
ATOM 1299 C CA . PRO A 1 170 ? 1.056 -14.743 18.169 1.00 67.62 170 PRO A CA 1
ATOM 1300 C C . PRO A 1 170 ? -0.255 -14.288 18.833 1.00 67.62 170 PRO A C 1
ATOM 1302 O O . PRO A 1 170 ? -0.828 -13.300 18.384 1.00 67.62 170 PRO A O 1
ATOM 1305 N N . ASN A 1 171 ? -0.726 -14.981 19.878 1.00 66.69 171 ASN A N 1
ATOM 1306 C CA . ASN A 1 171 ? -1.945 -14.642 20.618 1.00 66.69 171 ASN A CA 1
ATOM 1307 C C . ASN A 1 171 ? -1.673 -14.018 21.997 1.00 66.69 171 ASN A C 1
ATOM 1309 O O 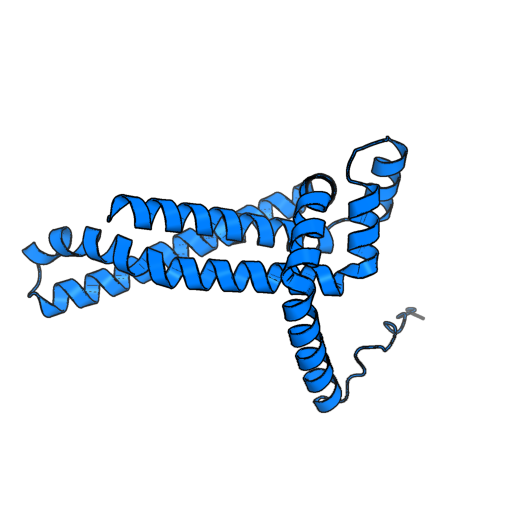. ASN A 1 171 ? -2.622 -13.791 22.749 1.00 66.69 171 ASN A O 1
ATOM 1313 N N . ALA A 1 172 ? -0.411 -13.768 22.360 1.00 66.25 172 ALA A N 1
ATOM 1314 C CA . ALA A 1 172 ? -0.100 -13.096 23.616 1.00 66.25 172 ALA A CA 1
ATOM 1315 C C . ALA A 1 172 ? -0.573 -11.634 23.567 1.00 66.25 172 ALA A C 1
ATOM 1317 O O . ALA A 1 172 ? -0.278 -10.907 22.615 1.00 66.25 172 ALA A O 1
ATOM 1318 N N . GLU A 1 173 ? -1.308 -11.195 24.592 1.00 53.16 173 GLU A N 1
ATOM 1319 C CA . GLU A 1 173 ? -1.652 -9.780 24.741 1.00 53.16 173 GLU A CA 1
ATOM 1320 C C . GLU A 1 173 ? -0.364 -8.952 24.898 1.00 53.16 173 GLU A C 1
ATOM 1322 O O . GLU A 1 173 ? 0.576 -9.413 25.553 1.00 53.16 173 GLU A O 1
ATOM 1327 N N . PRO A 1 174 ? -0.284 -7.740 24.313 1.00 54.12 174 PRO A N 1
ATOM 1328 C CA . PRO A 1 174 ? 0.872 -6.876 24.501 1.00 54.12 174 PRO A CA 1
ATOM 1329 C C . PRO A 1 174 ? 1.044 -6.616 25.996 1.00 54.12 174 PRO A C 1
ATOM 1331 O O . PRO A 1 174 ? 0.156 -6.027 26.616 1.00 54.12 174 PRO A O 1
ATOM 1334 N N . GLU A 1 175 ? 2.163 -7.054 26.579 1.00 48.97 175 GLU A N 1
ATOM 1335 C CA . GLU A 1 175 ? 2.469 -6.751 27.973 1.00 48.97 175 GLU A CA 1
ATOM 1336 C C . GLU A 1 175 ? 2.466 -5.229 28.143 1.00 48.97 175 GLU A C 1
ATOM 1338 O O . GLU A 1 175 ? 3.278 -4.502 27.563 1.00 48.97 175 GLU A O 1
ATOM 1343 N N . GLY A 1 176 ? 1.477 -4.742 28.895 1.00 47.69 176 GLY A N 1
ATOM 1344 C CA . GLY A 1 176 ? 1.356 -3.347 29.264 1.00 47.69 176 GLY A CA 1
ATOM 1345 C C . GLY A 1 176 ? 2.592 -2.934 30.045 1.00 47.69 176 GLY A C 1
ATOM 1346 O O . GLY A 1 176 ? 2.708 -3.228 31.229 1.00 47.69 176 GLY A O 1
ATOM 1347 N N . GLY A 1 177 ? 3.510 -2.237 29.379 1.00 41.41 177 GLY A N 1
ATOM 1348 C CA . GLY A 1 177 ? 4.596 -1.534 30.040 1.00 41.41 177 GLY A CA 1
ATOM 1349 C C . GLY A 1 177 ? 4.025 -0.391 30.870 1.00 41.41 177 GLY A C 1
ATOM 1350 O O . GLY A 1 177 ? 3.860 0.720 30.368 1.00 41.41 177 GLY A O 1
ATOM 1351 N N . THR A 1 178 ? 3.710 -0.657 32.133 1.00 45.59 178 THR A N 1
ATOM 1352 C CA . THR A 1 178 ? 3.724 0.362 33.180 1.00 45.59 178 THR A CA 1
ATOM 1353 C C . THR A 1 178 ? 5.182 0.767 33.403 1.00 45.59 178 THR A C 1
ATOM 1355 O O . THR A 1 178 ? 5.994 -0.092 33.747 1.00 45.59 178 THR A O 1
ATOM 1358 N N . PRO A 1 179 ? 5.562 2.038 33.185 1.00 56.84 179 PRO A N 1
ATOM 1359 C CA . PRO A 1 179 ? 6.770 2.563 33.789 1.00 56.84 179 PRO A CA 1
ATOM 1360 C C . PRO A 1 179 ? 6.477 2.761 35.279 1.00 56.84 179 PRO A C 1
ATOM 1362 O O . PRO A 1 179 ? 5.731 3.675 35.636 1.00 56.84 179 PRO A O 1
ATOM 1365 N N . ASP A 1 180 ? 7.016 1.866 36.105 1.00 47.88 180 ASP A N 1
ATOM 1366 C CA . ASP A 1 180 ? 7.252 2.134 37.528 1.00 47.88 180 ASP A CA 1
ATOM 1367 C C . ASP A 1 180 ? 8.328 3.224 37.697 1.00 47.88 180 ASP A C 1
ATOM 1369 O O . ASP A 1 180 ? 9.307 3.228 36.906 1.00 47.88 180 ASP A O 1
#

Radius of gyration: 20.87 Å; Cα contacts (8 Å, |Δi|>4): 185; chains: 1; bounding box: 47×36×71 Å

Solvent-accessible surface area (backbone atoms only — not comparable to full-atom values): 9181 Å² total; per-residue (Å²): 112,62,67,56,31,48,52,52,22,53,50,27,32,52,52,19,18,50,27,42,30,52,39,47,6,53,76,65,33,55,62,71,60,32,50,52,37,35,72,73,63,42,76,37,16,66,53,29,47,54,45,53,75,47,36,68,64,52,44,50,38,24,50,54,48,33,51,55,23,52,53,48,28,53,71,34,31,32,61,38,41,17,70,62,38,28,76,74,40,46,82,80,38,60,69,72,57,16,49,55,52,21,43,55,52,22,44,51,53,47,51,53,49,39,45,43,62,17,40,51,50,30,43,63,56,24,74,80,38,13,54,67,48,26,14,68,46,27,59,64,49,52,52,49,41,63,74,42,40,75,58,40,55,52,51,49,54,52,50,44,51,50,35,47,75,72,73,42,68,84,82,62,75,80,80,78,80,72,86,126

Secondary structure (DSSP, 8-state):
-HHHHHHHHHHHHHHHHHHHHHHHHHHH--HHHHHHHHHTT-TTHHHHHHHHHTHHHHHHHHHHHHHHHHHHHHHHHHHHHHHHHHHHHTTTS-HHHHHHHHHHHHHHHHHHHHHIIIIIHHHHHHHHHHHHHHHHHHHHHHHHHHHHHHHHHHHHHHHHHHHHHTT--TTPPP------

Sequence (180 aa):
MKALFIILTGLLVLVNAFFVIAEYALVRSRKPRLETMAEEGKRGARLAIRQIDDIGDYIAACQVGITAASIGIGALGEPALAHVLEPLLGHALGHVASVTVSVIIAYMLITVTQSIIGEIVPKLYTIQHAEDLARRIARPMQFFRWLFTPFIVLLNSASESILRLLGTDPNAEPEGGTPD

Nearest PDB structures (foldseek):
  7m1t-assembly1_B  TM=8.235E-01  e=6.427E-06  Methanoculleus thermophilus
  7m1t-assembly1_A  TM=7.929E-01  e=1.932E-05  Methanoculleus thermophilus
  7m1u-assembly1_A  TM=7.163E-01  e=3.118E-05  Methanoculleus thermophilus

Mean predicted aligned error: 6.94 Å